Protein AF-A0AA40LIY2-F1 (afdb_monomer)

Sequence (217 aa):
MKAQDWAVEQVWYNGKFYRSPEELAQKYHAGEVDVVVLEDLWLQGQVLVLRTMSTVYNYDYIWDFIFYPNGVMEAKMHATGYVHATFYTPEGLRHGTRLHTHLIGNMHTHLLHYRVDLDVAGTRNSFQTLGMKLENITNPWSPEHQLVQPTLEQMAYPRERQAAFHFRQTLPKYLLFTSPKENCWGHQRSYRLQIHSMAEQVLPPGWQEERAVTWAR

Structure (mmCIF, N/CA/C/O backbone):
data_AF-A0AA40LIY2-F1
#
_entry.id   AF-A0AA40LIY2-F1
#
loop_
_atom_site.group_PDB
_atom_site.id
_atom_site.type_symbol
_atom_site.label_atom_id
_atom_site.label_alt_id
_atom_site.label_comp_id
_atom_site.label_asym_id
_atom_site.label_entity_id
_atom_site.label_seq_id
_atom_site.pdbx_PDB_ins_code
_atom_site.Cartn_x
_atom_site.Cartn_y
_atom_site.Cartn_z
_atom_site.occupancy
_atom_site.B_iso_or_equiv
_atom_site.auth_seq_id
_atom_site.auth_comp_id
_atom_site.auth_asym_id
_atom_site.auth_atom_id
_atom_site.pdbx_PDB_model_num
ATOM 1 N N . MET A 1 1 ? -11.254 -3.513 -19.199 1.00 46.47 1 MET A N 1
ATOM 2 C CA . MET A 1 1 ? -11.633 -4.801 -18.586 1.00 46.47 1 MET A CA 1
ATOM 3 C C . MET A 1 1 ? -12.257 -4.477 -17.239 1.00 46.47 1 MET A C 1
ATOM 5 O O . MET A 1 1 ? -11.592 -3.817 -16.448 1.00 46.47 1 MET A O 1
ATOM 9 N N . LYS A 1 2 ? -13.542 -4.769 -17.021 1.00 48.38 2 LYS A N 1
ATOM 10 C CA . LYS A 1 2 ? -14.209 -4.493 -15.740 1.00 48.38 2 LYS A CA 1
ATOM 11 C C . LYS A 1 2 ? -14.051 -5.722 -14.836 1.00 48.38 2 LYS A C 1
ATOM 13 O O . LYS A 1 2 ? -14.003 -6.835 -15.336 1.00 48.38 2 LYS A O 1
ATOM 18 N N . ALA A 1 3 ? -13.988 -5.544 -13.516 1.00 51.81 3 ALA A N 1
ATOM 19 C CA . ALA A 1 3 ? -13.859 -6.666 -12.570 1.00 51.81 3 ALA A CA 1
ATOM 20 C C . ALA A 1 3 ? -15.013 -7.689 -12.681 1.00 51.81 3 ALA A C 1
ATOM 22 O O . ALA A 1 3 ? -14.817 -8.873 -12.450 1.00 51.81 3 ALA A O 1
ATOM 23 N N . GLN A 1 4 ? -16.192 -7.238 -13.116 1.00 65.00 4 GLN A N 1
ATOM 24 C CA . GLN A 1 4 ? -17.358 -8.074 -13.441 1.00 65.00 4 GLN A CA 1
ATOM 25 C C . GLN A 1 4 ? -17.156 -9.018 -14.643 1.00 65.00 4 GLN A C 1
ATOM 27 O O . GLN A 1 4 ? -17.985 -9.894 -14.859 1.00 65.00 4 GLN A O 1
ATOM 32 N N . ASP A 1 5 ? -16.085 -8.843 -15.420 1.00 79.00 5 ASP A N 1
ATOM 33 C CA . ASP A 1 5 ? -15.779 -9.677 -16.587 1.00 79.00 5 ASP A CA 1
ATOM 34 C C . ASP A 1 5 ? -14.827 -10.841 -16.228 1.00 79.00 5 ASP A C 1
ATOM 36 O O . ASP A 1 5 ? -14.402 -11.586 -17.107 1.00 79.00 5 ASP A O 1
ATOM 40 N N . TRP A 1 6 ? -14.444 -10.978 -14.951 1.00 67.88 6 TRP A N 1
ATOM 41 C CA . TRP A 1 6 ? -13.539 -12.024 -14.474 1.00 67.88 6 TRP A CA 1
ATOM 42 C C . TRP A 1 6 ? -14.348 -13.250 -14.050 1.00 67.88 6 TRP A C 1
ATOM 44 O O . TRP A 1 6 ? -15.293 -13.137 -13.270 1.00 67.88 6 TRP A O 1
ATOM 54 N N . ALA A 1 7 ? -13.949 -14.425 -14.531 1.00 81.31 7 ALA A N 1
ATOM 55 C CA . ALA A 1 7 ? -14.497 -15.709 -14.115 1.00 81.31 7 ALA A CA 1
ATOM 56 C C . ALA A 1 7 ? -13.377 -16.580 -13.536 1.00 81.31 7 ALA A C 1
ATOM 58 O O . ALA A 1 7 ? -12.241 -16.546 -14.010 1.00 81.31 7 ALA A O 1
ATOM 59 N N . VAL A 1 8 ? -13.694 -17.356 -12.501 1.00 79.75 8 VAL A N 1
ATOM 60 C CA . VAL A 1 8 ? -12.775 -18.367 -11.971 1.00 79.75 8 VAL A CA 1
ATOM 61 C C . VAL A 1 8 ? -12.774 -19.542 -12.944 1.00 79.75 8 VAL A C 1
ATOM 63 O O . VAL A 1 8 ? -13.780 -20.234 -13.058 1.00 79.75 8 VAL A O 1
ATOM 66 N N . GLU A 1 9 ? -11.667 -19.759 -13.653 1.00 81.56 9 GLU A N 1
ATOM 67 C CA . GLU A 1 9 ? -11.543 -20.901 -14.571 1.00 81.56 9 GLU A CA 1
ATOM 68 C C . GLU A 1 9 ? -11.232 -22.204 -13.830 1.00 81.56 9 GLU A C 1
ATOM 70 O O . GLU A 1 9 ? -11.762 -23.257 -14.178 1.00 81.56 9 GLU A O 1
ATOM 75 N N . GLN A 1 10 ? -10.363 -22.140 -12.817 1.00 81.06 10 GLN A N 1
ATOM 76 C CA . GLN A 1 10 ? -9.947 -23.282 -12.007 1.00 81.06 10 GLN A CA 1
ATOM 77 C C . GLN A 1 10 ? -9.521 -22.833 -10.606 1.00 81.06 10 GLN A C 1
ATOM 79 O O . GLN A 1 10 ? -9.044 -21.717 -10.401 1.00 81.06 10 GLN A O 1
ATOM 84 N N . VAL A 1 11 ? -9.660 -23.735 -9.641 1.00 87.00 11 VAL A N 1
ATOM 85 C CA . VAL A 1 11 ? -9.212 -23.581 -8.257 1.00 87.00 11 VAL A CA 1
ATOM 86 C C . VAL A 1 11 ? -8.161 -24.645 -7.981 1.00 87.00 11 VAL A C 1
ATOM 88 O O . VAL A 1 11 ? -8.367 -25.811 -8.299 1.00 87.00 11 VAL A O 1
ATOM 91 N N . TRP A 1 12 ? -7.033 -24.273 -7.387 1.00 84.25 12 TRP A N 1
ATOM 92 C CA . TRP A 1 12 ? -6.001 -25.225 -6.979 1.00 84.25 12 TRP A CA 1
ATOM 93 C C . TRP A 1 12 ? -5.963 -25.330 -5.455 1.00 84.25 12 TRP A C 1
ATOM 95 O O . TRP A 1 12 ? -5.848 -24.317 -4.767 1.00 84.25 12 TRP A O 1
ATOM 105 N N . TYR A 1 13 ? -6.062 -26.549 -4.926 1.00 82.94 13 TYR A N 1
ATOM 106 C CA . TYR A 1 13 ? -5.974 -26.825 -3.493 1.00 82.94 13 TYR A CA 1
ATOM 107 C C . TYR A 1 13 ? -5.243 -28.144 -3.247 1.00 82.94 13 TYR A C 1
ATOM 109 O O . TYR A 1 13 ? -5.593 -29.175 -3.824 1.00 82.94 13 TYR A O 1
ATOM 117 N N . ASN A 1 14 ? -4.227 -28.096 -2.382 1.00 81.88 14 ASN A N 1
ATOM 118 C CA . ASN A 1 14 ? -3.446 -29.251 -1.932 1.00 81.88 14 ASN A CA 1
ATOM 119 C C . ASN A 1 14 ? -2.968 -30.165 -3.085 1.00 81.88 14 ASN A C 1
ATOM 121 O O . ASN A 1 14 ? -3.159 -31.378 -3.072 1.00 81.88 14 ASN A O 1
ATOM 125 N N . GLY A 1 15 ? -2.403 -29.565 -4.141 1.00 81.19 15 GLY A N 1
ATOM 126 C CA . GLY A 1 15 ? -1.870 -30.306 -5.292 1.00 81.19 15 GLY A CA 1
ATOM 127 C C . GLY A 1 15 ? -2.906 -30.769 -6.324 1.00 81.19 15 GLY A C 1
ATOM 128 O O . GLY A 1 15 ? -2.514 -31.350 -7.334 1.00 81.19 15 GLY A O 1
ATOM 129 N N . LYS A 1 16 ? -4.200 -30.493 -6.127 1.00 86.69 16 LYS A N 1
ATOM 130 C CA . LYS A 1 16 ? -5.281 -30.864 -7.055 1.00 86.69 16 LYS A CA 1
ATOM 131 C C . LYS A 1 16 ? -5.978 -29.630 -7.626 1.00 86.69 16 LYS A C 1
ATOM 133 O O . LYS A 1 16 ? -6.164 -28.632 -6.931 1.00 86.69 16 LYS A O 1
ATOM 138 N N . PHE A 1 17 ? -6.380 -29.719 -8.892 1.00 89.69 17 PHE A N 1
ATOM 139 C CA . PHE A 1 17 ? -7.217 -28.717 -9.551 1.00 89.69 17 PHE A CA 1
ATOM 140 C C . PHE A 1 17 ? -8.698 -29.097 -9.464 1.00 89.69 17 PHE A C 1
ATOM 142 O O . PHE A 1 17 ? -9.063 -30.263 -9.613 1.00 89.69 17 PHE A O 1
ATOM 149 N N . TYR A 1 18 ? -9.533 -28.084 -9.280 1.00 91.94 18 TYR A N 1
ATOM 150 C CA . TYR A 1 18 ? -10.989 -28.124 -9.236 1.00 91.94 18 TYR A CA 1
ATOM 151 C C . TYR A 1 18 ? -11.514 -27.117 -10.259 1.00 91.94 18 TYR A C 1
ATOM 153 O O . TYR A 1 18 ? -10.889 -26.087 -10.509 1.00 91.94 18 TYR A O 1
ATOM 161 N N . ARG A 1 19 ? -12.644 -27.415 -10.889 1.00 89.38 19 ARG A N 1
ATOM 162 C CA . ARG A 1 19 ? -13.194 -26.635 -12.005 1.00 89.38 19 ARG A CA 1
ATOM 163 C C . ARG A 1 19 ? -13.924 -25.382 -11.541 1.00 89.38 19 ARG A C 1
ATOM 165 O O . ARG A 1 19 ? -14.114 -24.475 -12.338 1.00 89.38 19 ARG A O 1
ATOM 172 N N . SER A 1 20 ? -14.339 -25.324 -10.277 1.00 90.62 20 SER A N 1
ATOM 173 C CA . SER A 1 20 ? -14.930 -24.127 -9.683 1.00 90.62 20 SER A CA 1
ATOM 174 C C . SER A 1 20 ? -14.832 -24.143 -8.149 1.00 90.62 20 SER A C 1
ATOM 176 O O . SER A 1 20 ? -14.577 -25.200 -7.556 1.00 90.62 20 SER A O 1
ATOM 178 N N . PRO A 1 21 ? -15.044 -22.993 -7.480 1.00 89.56 21 PRO A N 1
ATOM 179 C CA . PRO A 1 21 ? -15.161 -22.934 -6.024 1.00 89.56 21 PRO A CA 1
ATOM 180 C C . PRO A 1 21 ? -16.290 -23.818 -5.475 1.00 89.56 21 PRO A C 1
ATOM 182 O O . PRO A 1 21 ? -16.133 -24.429 -4.421 1.00 89.56 21 PRO A O 1
ATOM 185 N N . GLU A 1 22 ? -17.407 -23.934 -6.198 1.00 92.19 22 GLU A N 1
ATOM 186 C CA . GLU A 1 22 ? -18.545 -24.780 -5.821 1.00 92.19 22 GLU A CA 1
ATOM 187 C C . GLU A 1 22 ? -18.183 -26.265 -5.869 1.00 92.19 22 GLU A C 1
ATOM 189 O O . GLU A 1 22 ? -18.576 -27.004 -4.969 1.00 92.19 22 GLU A O 1
ATOM 194 N N . GLU A 1 23 ? -17.403 -26.707 -6.866 1.00 92.00 23 GLU A N 1
ATOM 195 C CA . GLU A 1 23 ? -16.912 -28.091 -6.914 1.00 92.00 23 GLU A CA 1
ATOM 196 C C . GLU A 1 23 ? -16.015 -28.388 -5.709 1.00 92.00 23 GLU A C 1
ATOM 198 O O . GLU A 1 23 ? -16.184 -29.418 -5.055 1.00 92.00 23 GLU A O 1
ATOM 203 N N . LEU A 1 24 ? -15.081 -27.486 -5.390 1.00 92.19 24 LEU A N 1
ATOM 204 C CA . LEU A 1 24 ? -14.222 -27.644 -4.217 1.00 92.19 24 LEU A CA 1
ATOM 205 C C . LEU A 1 24 ? -15.057 -27.717 -2.929 1.00 92.19 24 LEU A C 1
ATOM 207 O O . LEU A 1 24 ? -14.816 -28.592 -2.101 1.00 92.19 24 LEU A O 1
ATOM 211 N N . ALA A 1 25 ? -16.061 -26.849 -2.774 1.00 90.12 25 ALA A N 1
ATOM 212 C CA . ALA A 1 25 ? -16.944 -26.845 -1.609 1.00 90.12 25 ALA A CA 1
ATOM 213 C C . ALA A 1 25 ? -17.771 -28.138 -1.499 1.00 90.12 25 ALA A C 1
ATOM 215 O O . ALA A 1 25 ? -17.853 -28.733 -0.425 1.00 90.12 25 ALA A O 1
ATOM 216 N N . GLN A 1 26 ? -18.344 -28.615 -2.608 1.00 92.94 26 GLN A N 1
ATOM 217 C CA . GLN A 1 26 ? -19.087 -29.877 -2.650 1.00 92.94 26 GLN A CA 1
ATOM 218 C C . GLN A 1 26 ? -18.197 -31.064 -2.276 1.00 92.94 26 GLN A C 1
ATOM 220 O O . GLN A 1 26 ? -18.573 -31.863 -1.419 1.00 92.94 26 GLN A O 1
ATOM 225 N N . LYS A 1 27 ? -16.997 -31.151 -2.859 1.00 91.31 27 LYS A N 1
ATOM 226 C CA . LYS A 1 27 ? -16.038 -32.222 -2.562 1.00 91.31 27 LYS A CA 1
ATOM 227 C C . LYS A 1 27 ? -15.510 -32.155 -1.135 1.00 91.31 27 LYS A C 1
ATOM 229 O O . LYS A 1 27 ? -15.283 -33.194 -0.523 1.00 91.31 27 LYS A O 1
ATOM 234 N N . TYR A 1 28 ? -15.351 -30.953 -0.584 1.00 88.75 28 TYR A N 1
ATOM 235 C CA . TYR A 1 28 ? -15.006 -30.768 0.822 1.00 88.75 28 TYR A CA 1
ATOM 236 C C . TYR A 1 28 ? -16.105 -31.332 1.732 1.00 88.75 28 TYR A C 1
ATOM 238 O O . TYR A 1 28 ? -15.811 -32.125 2.623 1.00 88.75 28 TYR A O 1
ATOM 246 N N . HIS A 1 29 ? -17.377 -31.012 1.465 1.00 89.75 29 HIS A N 1
ATOM 247 C CA . HIS A 1 29 ? -18.510 -31.561 2.220 1.00 89.75 29 HIS A CA 1
ATOM 248 C C . HIS A 1 29 ? -18.693 -33.074 2.045 1.00 89.75 29 HIS A C 1
ATOM 250 O O . HIS A 1 29 ? -19.165 -33.737 2.967 1.00 89.75 29 HIS A O 1
ATOM 256 N N . ALA A 1 30 ? -18.304 -33.620 0.893 1.00 91.38 30 ALA A N 1
ATOM 257 C CA . ALA A 1 30 ? -18.300 -35.056 0.626 1.00 91.38 30 ALA A CA 1
ATOM 258 C C . ALA A 1 30 ? -17.100 -35.799 1.251 1.00 91.38 30 ALA A C 1
ATOM 260 O O . ALA A 1 30 ? -17.058 -37.026 1.202 1.00 91.38 30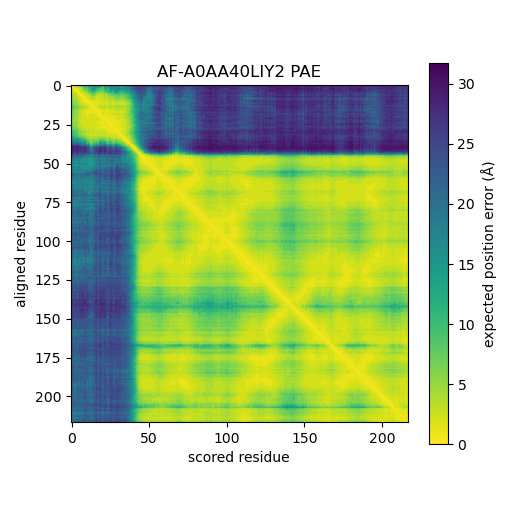 ALA A O 1
ATOM 261 N N . GLY A 1 31 ? -16.126 -35.087 1.834 1.00 88.94 31 GLY A N 1
ATOM 262 C CA . GLY A 1 31 ? -14.904 -35.68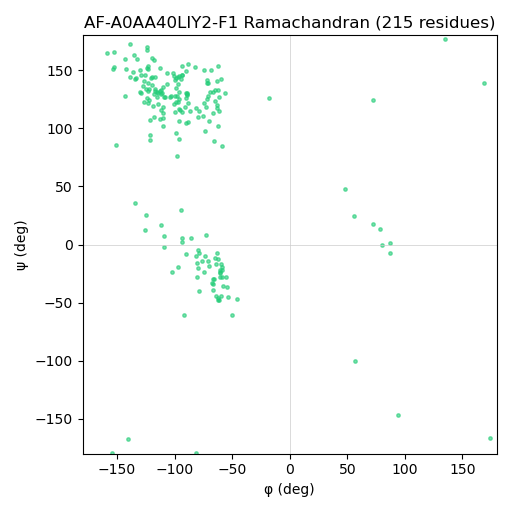4 2.388 1.00 88.94 31 GLY A CA 1
ATOM 263 C C . GLY A 1 31 ? -13.912 -36.183 1.329 1.00 88.94 31 GLY A C 1
ATOM 264 O O . GLY A 1 31 ? -13.028 -36.974 1.638 1.00 88.94 31 GLY A O 1
ATOM 265 N N . GLU A 1 32 ? -14.049 -35.736 0.080 1.00 89.19 32 GLU A N 1
ATOM 266 C CA . GLU A 1 32 ? -13.206 -36.135 -1.059 1.00 89.19 32 GLU A CA 1
ATOM 267 C C . GLU A 1 32 ? -11.977 -35.233 -1.248 1.00 89.19 32 GLU A C 1
ATOM 269 O O . GLU A 1 32 ? -11.113 -35.487 -2.093 1.00 89.19 32 GLU A O 1
ATOM 274 N N . VAL A 1 33 ? -11.914 -34.140 -0.492 1.00 88.44 33 VAL A N 1
ATOM 275 C CA . VAL A 1 33 ? -10.772 -33.231 -0.470 1.00 88.44 33 VAL A CA 1
ATOM 276 C C . VAL A 1 33 ? -9.804 -33.722 0.595 1.00 88.44 33 VAL A C 1
ATOM 278 O O . VAL A 1 33 ? -10.204 -33.914 1.739 1.00 88.44 33 VAL A O 1
ATOM 281 N N . ASP A 1 34 ? -8.529 -33.885 0.234 1.00 82.19 34 ASP A N 1
ATOM 282 C CA . ASP A 1 34 ? -7.464 -34.165 1.199 1.00 82.19 34 ASP A CA 1
ATOM 283 C C . ASP A 1 34 ? -7.302 -32.943 2.111 1.00 82.19 34 ASP A C 1
ATOM 285 O O . ASP A 1 34 ? -6.563 -32.002 1.803 1.00 82.19 34 ASP A O 1
ATOM 289 N N . VAL A 1 35 ? -8.057 -32.929 3.208 1.00 75.12 35 VAL A N 1
ATOM 290 C CA . VAL A 1 35 ? -7.979 -31.898 4.236 1.00 75.12 35 VAL A CA 1
ATOM 291 C C . VAL A 1 35 ? -6.770 -32.219 5.097 1.00 75.12 35 VAL A C 1
ATOM 293 O O . VAL A 1 35 ? -6.726 -33.242 5.778 1.00 75.12 35 VAL A O 1
ATOM 296 N N . VAL A 1 36 ? -5.776 -31.339 5.072 1.00 70.25 36 VAL A N 1
ATOM 297 C CA . VAL A 1 36 ? -4.638 -31.445 5.983 1.00 70.25 36 VAL A CA 1
ATOM 298 C C . VAL A 1 36 ? -5.121 -31.034 7.374 1.00 70.25 36 VAL A C 1
ATOM 300 O O . VAL A 1 36 ? -5.227 -29.846 7.678 1.00 70.25 36 VAL A O 1
ATOM 303 N N . VAL A 1 37 ? -5.457 -32.023 8.204 1.00 60.94 37 VAL A N 1
ATOM 304 C CA . VAL A 1 37 ? -5.688 -31.829 9.639 1.00 60.94 37 VAL A CA 1
ATOM 305 C C . VAL A 1 37 ? -4.318 -31.762 10.296 1.00 60.94 37 VAL A C 1
ATOM 307 O O . VAL A 1 37 ? -3.577 -32.740 10.313 1.00 60.94 37 VAL A O 1
ATOM 310 N N . LEU A 1 38 ? -3.946 -30.580 10.770 1.00 53.25 38 LEU A N 1
ATOM 311 C CA . LEU A 1 38 ? -2.665 -30.377 11.433 1.00 53.25 38 LEU A CA 1
ATOM 312 C C . LEU A 1 38 ? -2.844 -30.667 12.919 1.00 53.25 38 LEU A C 1
ATOM 314 O O . LEU A 1 38 ? -3.458 -29.878 13.633 1.00 53.25 38 LEU A O 1
ATOM 318 N N . GLU A 1 39 ? -2.333 -31.815 13.358 1.00 46.84 39 GLU A N 1
ATOM 319 C CA . GLU A 1 39 ? -2.236 -32.165 14.774 1.00 46.84 39 GLU A CA 1
ATOM 320 C C . GLU A 1 39 ? -1.089 -31.367 15.434 1.00 46.84 39 GLU A C 1
ATOM 322 O O . GLU A 1 39 ? 0.054 -31.382 14.982 1.00 46.84 39 GLU A O 1
ATOM 327 N N . ASP A 1 40 ? -1.470 -30.614 16.468 1.00 56.84 40 ASP A N 1
ATOM 328 C CA . ASP A 1 40 ? -0.750 -29.687 17.355 1.00 56.84 40 ASP A CA 1
ATOM 329 C C . ASP A 1 40 ? 0.795 -29.729 17.453 1.00 56.84 40 ASP A C 1
ATOM 331 O O . ASP A 1 40 ? 1.383 -30.719 17.884 1.00 56.84 40 ASP A O 1
ATOM 335 N N . LEU A 1 41 ? 1.440 -28.564 17.242 1.00 44.53 41 LEU A N 1
ATOM 336 C CA . LEU A 1 41 ? 2.228 -27.792 18.238 1.00 44.53 41 LEU A CA 1
ATOM 337 C C . LEU A 1 41 ? 3.033 -26.664 17.551 1.00 44.53 41 LEU A C 1
ATOM 339 O O . LEU A 1 41 ? 3.650 -26.874 16.511 1.00 44.53 41 LEU A O 1
ATOM 343 N N . TRP A 1 42 ? 3.058 -25.483 18.192 1.00 43.56 42 TRP A N 1
ATOM 344 C CA . TRP A 1 42 ? 3.476 -24.153 17.694 1.00 43.56 42 TRP A CA 1
ATOM 345 C C . TRP A 1 42 ? 2.465 -23.556 16.707 1.00 43.56 42 TRP A C 1
ATOM 347 O O . TRP A 1 42 ? 2.141 -24.182 15.708 1.00 43.56 42 TRP A O 1
ATOM 357 N N . LEU A 1 43 ? 1.953 -22.346 16.975 1.00 50.12 43 LEU A N 1
ATOM 358 C CA . LEU A 1 43 ? 1.088 -21.600 16.048 1.00 50.12 43 LEU A CA 1
ATOM 359 C C . LEU A 1 43 ? 1.848 -21.367 14.730 1.00 50.12 43 LEU A C 1
ATOM 361 O O . LEU A 1 43 ? 2.498 -20.337 14.553 1.00 50.12 43 LEU A O 1
ATOM 365 N N . GLN A 1 44 ? 1.810 -22.335 13.815 1.00 58.28 44 GLN A N 1
ATOM 366 C CA . GLN A 1 44 ? 2.267 -22.147 12.450 1.00 58.28 44 GLN A CA 1
ATOM 367 C C . GLN A 1 44 ? 1.387 -21.052 11.861 1.00 58.28 44 GLN A C 1
ATOM 369 O O . GLN A 1 44 ? 0.170 -21.203 11.758 1.00 58.28 44 GLN A O 1
ATOM 374 N N . GLY A 1 45 ? 2.002 -19.916 11.537 1.00 74.88 45 GLY A N 1
ATOM 375 C CA . GLY A 1 45 ? 1.313 -18.819 10.880 1.00 74.88 45 GLY A CA 1
ATOM 376 C C . GLY A 1 45 ? 0.822 -19.296 9.523 1.00 74.88 45 GLY A C 1
ATOM 377 O O . GLY A 1 45 ? 1.607 -19.421 8.588 1.00 74.88 45 GLY A O 1
ATOM 378 N N . GLN A 1 46 ? -0.467 -19.592 9.432 1.00 86.19 46 GLN A N 1
ATOM 379 C CA . GLN A 1 46 ? -1.120 -19.886 8.169 1.00 86.19 46 GLN A CA 1
ATOM 380 C C . GLN A 1 46 ? -1.728 -18.620 7.608 1.00 86.19 46 GLN A C 1
ATOM 382 O O . GLN A 1 46 ? -2.224 -17.772 8.349 1.00 86.19 46 GLN A O 1
ATOM 387 N N . VAL A 1 47 ? -1.708 -18.520 6.287 1.00 92.19 47 VAL A N 1
ATOM 388 C CA . VAL A 1 47 ? -2.358 -17.448 5.547 1.00 92.19 47 VAL A CA 1
ATOM 389 C C . VAL A 1 47 ? -3.037 -18.034 4.321 1.00 92.19 47 VAL A C 1
ATOM 391 O O . VAL A 1 47 ? -2.516 -18.958 3.696 1.00 92.19 47 VAL A O 1
ATOM 394 N N . LEU A 1 48 ? -4.192 -17.483 3.963 1.00 92.50 48 LEU A N 1
ATOM 395 C CA . LEU A 1 48 ? -4.802 -17.713 2.659 1.00 92.50 48 LEU A CA 1
ATOM 396 C C . LEU A 1 48 ? -4.273 -16.648 1.698 1.00 92.50 48 LEU A C 1
ATOM 398 O O . LEU A 1 48 ? -4.326 -15.462 2.012 1.00 92.50 48 LEU A O 1
ATOM 402 N N . VAL A 1 49 ? -3.781 -17.057 0.529 1.00 95.75 49 VAL A N 1
ATOM 403 C CA . VAL A 1 49 ? -3.259 -16.136 -0.489 1.00 95.75 49 VAL A CA 1
ATOM 404 C C . VAL A 1 49 ? -4.084 -16.267 -1.761 1.00 95.75 49 VAL A C 1
ATOM 406 O O . VAL A 1 49 ? -4.112 -17.330 -2.377 1.00 95.75 49 VAL A O 1
ATOM 409 N N . LEU A 1 50 ? -4.719 -15.171 -2.175 1.00 94.94 50 LEU A N 1
ATOM 410 C CA . LEU A 1 50 ? -5.237 -15.003 -3.529 1.00 94.94 50 LEU A CA 1
ATOM 411 C C . LEU A 1 50 ? -4.170 -14.282 -4.355 1.00 94.94 50 LEU A C 1
ATOM 413 O O . LEU A 1 50 ? -3.861 -13.124 -4.079 1.00 94.94 50 LEU A O 1
ATOM 417 N N . ARG A 1 51 ? -3.616 -14.970 -5.357 1.00 97.56 51 ARG A N 1
ATOM 418 C CA . ARG A 1 51 ? -2.537 -14.458 -6.207 1.00 97.56 51 ARG A CA 1
ATOM 419 C C . ARG A 1 51 ? -2.959 -14.397 -7.667 1.00 97.56 51 ARG A C 1
ATOM 421 O O . ARG A 1 51 ? -3.522 -15.354 -8.190 1.00 97.56 51 ARG A O 1
ATOM 428 N N . THR A 1 52 ? -2.606 -13.306 -8.338 1.00 94.44 52 THR A N 1
ATOM 429 C CA . THR A 1 52 ? -2.635 -13.205 -9.803 1.00 94.44 52 THR A CA 1
ATOM 430 C C . THR A 1 52 ? -1.366 -12.539 -10.324 1.00 94.44 52 THR A C 1
ATOM 432 O O . THR A 1 52 ? -0.627 -11.912 -9.564 1.00 94.44 52 THR A O 1
ATOM 435 N N . MET A 1 53 ? -1.087 -12.692 -11.616 1.00 97.31 53 MET A N 1
ATOM 436 C CA . MET A 1 53 ? 0.068 -12.091 -12.275 1.00 97.31 53 MET A CA 1
ATOM 437 C C . MET A 1 53 ? -0.374 -11.314 -13.508 1.00 97.31 53 MET A C 1
ATOM 439 O O . MET A 1 53 ? -1.194 -11.789 -14.291 1.00 97.31 53 MET A O 1
ATOM 443 N N . SER A 1 54 ? 0.182 -10.120 -13.688 1.00 96.00 54 SER A N 1
ATOM 444 C CA . SER A 1 54 ? 0.016 -9.341 -14.912 1.00 96.00 54 SER A CA 1
ATOM 445 C C . SER A 1 54 ? 1.373 -9.135 -15.568 1.00 96.00 54 SER A C 1
ATOM 447 O O . SER A 1 54 ? 2.194 -8.366 -15.058 1.00 96.00 54 SER A O 1
ATOM 449 N N . THR A 1 55 ? 1.578 -9.793 -16.704 1.00 96.62 55 THR A N 1
ATOM 450 C CA . THR A 1 55 ? 2.775 -9.618 -17.525 1.00 96.62 55 THR A CA 1
ATOM 451 C C . THR A 1 55 ? 2.473 -8.615 -18.627 1.00 96.62 55 THR A C 1
ATOM 453 O O . THR A 1 55 ? 1.744 -8.913 -19.575 1.00 96.62 55 THR A O 1
ATOM 456 N N . VAL A 1 56 ? 3.003 -7.400 -18.493 1.00 91.88 56 VAL A N 1
ATOM 457 C CA . VAL A 1 56 ? 2.881 -6.364 -19.525 1.00 91.88 56 VAL A CA 1
ATOM 458 C C . VAL A 1 56 ? 4.261 -6.115 -20.098 1.00 91.88 56 VAL A C 1
ATOM 460 O O 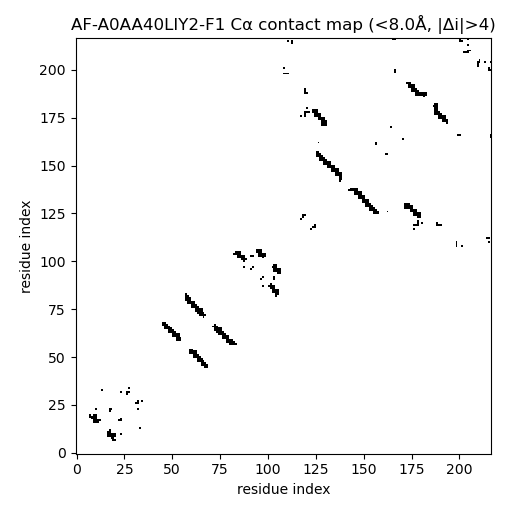. VAL A 1 56 ? 5.120 -5.512 -19.455 1.00 91.88 56 VAL A O 1
ATOM 463 N N . TYR A 1 57 ? 4.445 -6.572 -21.335 1.00 94.88 57 TYR A N 1
ATOM 464 C CA . TYR A 1 57 ? 5.702 -6.480 -22.066 1.00 94.88 57 TYR A CA 1
ATOM 465 C C . TYR A 1 57 ? 6.870 -7.131 -21.303 1.00 94.88 57 TYR A C 1
ATOM 467 O O . TYR A 1 57 ? 7.005 -8.348 -21.348 1.00 94.88 57 TYR A O 1
ATOM 475 N N . ASN A 1 58 ? 7.706 -6.346 -20.622 1.00 94.06 58 ASN A N 1
ATOM 476 C CA . ASN A 1 58 ? 8.923 -6.812 -19.959 1.00 94.06 58 ASN A CA 1
ATOM 477 C C . ASN A 1 58 ? 8.752 -7.096 -18.458 1.00 94.06 58 ASN A C 1
ATOM 479 O O . ASN A 1 58 ? 9.593 -7.791 -17.896 1.00 94.06 58 ASN A O 1
ATOM 483 N N . TYR A 1 59 ? 7.714 -6.555 -17.814 1.00 95.50 59 TYR A N 1
ATOM 484 C CA . TYR A 1 59 ? 7.509 -6.708 -16.373 1.00 95.50 59 TYR A CA 1
ATOM 485 C C . TYR A 1 59 ? 6.487 -7.790 -16.056 1.00 95.50 59 TYR A C 1
ATOM 487 O O . TYR A 1 59 ? 5.422 -7.847 -16.674 1.00 95.50 59 TYR A O 1
ATOM 495 N N . ASP A 1 60 ? 6.773 -8.541 -14.998 1.00 96.81 60 ASP A N 1
ATOM 496 C CA . ASP A 1 60 ? 5.852 -9.457 -14.343 1.00 96.81 60 ASP A CA 1
ATOM 497 C C . ASP A 1 60 ? 5.487 -8.877 -12.973 1.00 96.81 60 ASP A C 1
ATOM 499 O O . ASP A 1 60 ? 6.316 -8.830 -12.058 1.00 96.81 60 ASP A O 1
ATOM 503 N N . TYR A 1 61 ? 4.247 -8.408 -12.824 1.00 97.06 61 TYR A N 1
ATOM 504 C CA . TYR A 1 61 ? 3.729 -7.966 -11.528 1.00 97.06 61 TYR A CA 1
ATOM 505 C C . TYR A 1 61 ? 2.921 -9.082 -10.884 1.00 97.06 61 TYR A C 1
ATOM 507 O O . TYR A 1 61 ? 1.939 -9.550 -11.460 1.00 97.06 61 TYR A O 1
ATOM 515 N N . ILE A 1 62 ? 3.322 -9.481 -9.683 1.00 97.00 62 ILE A N 1
ATOM 516 C CA . ILE A 1 62 ? 2.621 -10.464 -8.859 1.00 97.00 62 ILE A CA 1
ATOM 517 C C . ILE A 1 62 ? 1.786 -9.699 -7.840 1.00 97.00 62 ILE A C 1
ATOM 519 O O . ILE A 1 62 ? 2.329 -8.909 -7.068 1.00 97.00 62 ILE A O 1
ATOM 523 N N . TRP A 1 63 ? 0.483 -9.948 -7.839 1.00 97.88 63 TRP A N 1
ATOM 524 C CA . TRP A 1 63 ? -0.492 -9.300 -6.970 1.00 97.88 63 TRP A CA 1
ATOM 525 C C . TRP A 1 63 ? -1.011 -10.303 -5.955 1.00 97.88 63 TRP A C 1
ATOM 527 O O . TRP A 1 63 ? -1.647 -11.284 -6.343 1.00 97.88 63 TRP A O 1
ATOM 537 N N . ASP A 1 64 ? -0.777 -10.027 -4.676 1.00 97.62 64 ASP A N 1
ATOM 538 C CA . ASP A 1 64 ? -1.227 -10.863 -3.570 1.00 97.62 64 ASP A CA 1
ATOM 539 C C . ASP A 1 64 ? -2.243 -10.127 -2.708 1.00 97.62 64 ASP A C 1
ATOM 541 O O . ASP A 1 64 ? -1.988 -9.019 -2.229 1.00 97.62 64 ASP A O 1
ATOM 545 N N . PHE A 1 65 ? -3.354 -10.802 -2.435 1.00 97.94 65 PHE A N 1
ATOM 546 C CA . PHE A 1 65 ? -4.239 -10.498 -1.321 1.00 97.94 65 PHE A CA 1
ATOM 547 C C . PHE A 1 65 ? -4.114 -11.624 -0.296 1.00 97.94 65 PHE A C 1
ATOM 549 O O . PHE A 1 65 ? -4.464 -12.774 -0.570 1.00 97.94 65 PHE A O 1
ATOM 556 N N . ILE A 1 66 ? -3.558 -11.295 0.867 1.00 95.81 66 ILE A N 1
ATOM 557 C CA . IL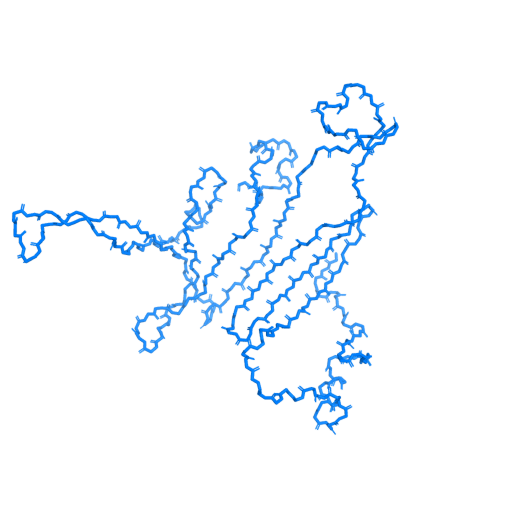E A 1 66 ? -3.202 -12.237 1.928 1.00 95.81 66 ILE A CA 1
ATOM 558 C C . ILE A 1 66 ? -4.177 -12.046 3.087 1.00 95.81 66 ILE A C 1
ATOM 560 O O . ILE A 1 66 ? -4.336 -10.935 3.592 1.00 95.81 66 ILE A O 1
ATOM 564 N N . PHE A 1 67 ? -4.807 -13.130 3.524 1.00 96.06 67 PHE A N 1
ATOM 565 C CA . PHE A 1 67 ? -5.788 -13.142 4.603 1.00 96.06 67 PHE A CA 1
ATOM 566 C C . PHE A 1 67 ? -5.241 -13.948 5.775 1.00 96.06 67 PHE A C 1
ATOM 568 O O . PHE A 1 67 ? -4.927 -15.135 5.646 1.00 96.06 67 PHE A O 1
ATOM 575 N N . TYR A 1 68 ? -5.132 -13.291 6.924 1.00 94.50 68 TYR A N 1
ATOM 576 C CA . TYR A 1 68 ? -4.625 -13.879 8.153 1.00 94.50 68 TYR A CA 1
ATOM 577 C C . TYR A 1 68 ? -5.793 -14.342 9.045 1.00 94.50 68 TYR A C 1
ATOM 579 O O . TYR A 1 68 ? -6.808 -13.644 9.136 1.00 94.50 68 TYR A O 1
ATOM 587 N N . PRO A 1 69 ? -5.655 -15.459 9.785 1.00 92.62 69 PRO A N 1
ATOM 588 C CA . PRO A 1 69 ? -6.700 -15.976 10.678 1.00 92.62 69 PRO A CA 1
ATOM 589 C C . PRO A 1 69 ? -7.149 -15.005 11.781 1.00 92.62 69 PRO A C 1
ATOM 591 O O . PRO A 1 69 ? -8.226 -15.161 12.347 1.00 92.62 69 PRO A O 1
ATOM 594 N N . ASN A 1 70 ? -6.341 -13.988 12.091 1.00 92.31 70 ASN A N 1
ATOM 595 C CA . ASN A 1 70 ? -6.652 -12.955 13.081 1.00 92.31 70 ASN A CA 1
ATOM 596 C C . ASN A 1 70 ? -7.479 -11.777 12.517 1.00 92.31 70 ASN A C 1
ATOM 598 O O . ASN A 1 70 ? -7.679 -10.790 13.224 1.00 92.31 70 ASN A O 1
ATOM 602 N N . GLY A 1 71 ? -7.926 -11.851 11.258 1.00 93.94 71 GLY A N 1
ATOM 603 C CA . GLY A 1 71 ? -8.703 -10.801 10.591 1.00 93.94 71 GLY A CA 1
ATOM 604 C C . GLY A 1 71 ? -7.864 -9.717 9.908 1.00 93.94 71 GLY A C 1
ATOM 605 O O . GLY A 1 71 ? -8.431 -8.789 9.332 1.00 93.94 71 GLY A O 1
ATOM 606 N N . VAL A 1 72 ? -6.529 -9.812 9.935 1.00 97.06 72 VAL A N 1
ATOM 607 C CA . VAL A 1 72 ? -5.671 -8.936 9.126 1.00 97.06 72 VAL A CA 1
ATOM 608 C C . VAL A 1 72 ? -5.779 -9.336 7.655 1.00 97.06 72 VAL A C 1
ATOM 610 O O . VAL A 1 72 ? -5.780 -10.517 7.309 1.00 97.06 72 VAL A O 1
ATOM 613 N N . MET A 1 73 ? -5.842 -8.331 6.786 1.00 97.81 73 MET A N 1
ATOM 614 C CA . MET A 1 73 ? -5.738 -8.486 5.339 1.00 97.81 73 MET A CA 1
ATOM 615 C C . MET A 1 73 ? -4.588 -7.617 4.838 1.00 97.81 73 MET A C 1
ATOM 617 O O . MET A 1 73 ? -4.419 -6.487 5.298 1.00 97.81 73 MET A O 1
ATOM 621 N N . GLU A 1 74 ? -3.804 -8.133 3.901 1.00 98.12 74 GLU A N 1
ATOM 622 C CA . GLU A 1 74 ? -2.644 -7.452 3.332 1.00 98.12 74 GLU A CA 1
ATOM 623 C C . GLU A 1 74 ? -2.714 -7.498 1.804 1.00 98.12 74 GLU A C 1
ATOM 625 O O . GLU A 1 74 ? -2.931 -8.556 1.218 1.00 98.12 74 GLU A O 1
ATOM 630 N N . ALA A 1 75 ? -2.527 -6.343 1.163 1.00 98.06 75 ALA A N 1
ATOM 631 C CA . ALA A 1 75 ? -2.360 -6.234 -0.281 1.00 98.06 75 ALA A CA 1
ATOM 632 C C . ALA A 1 75 ? -0.879 -5.991 -0.588 1.00 98.06 75 ALA A C 1
ATOM 634 O O . ALA A 1 75 ? -0.277 -5.063 -0.041 1.00 98.06 75 ALA A O 1
ATOM 635 N N . LYS A 1 76 ? -0.291 -6.815 -1.455 1.00 96.62 76 LYS A N 1
ATOM 636 C CA . LYS A 1 76 ? 1.132 -6.757 -1.799 1.00 96.62 76 LYS A CA 1
ATOM 637 C C . LYS A 1 76 ? 1.321 -6.860 -3.305 1.00 96.62 76 LYS A C 1
ATOM 639 O O . LYS A 1 76 ? 0.622 -7.609 -3.980 1.00 96.62 76 LYS A O 1
ATOM 644 N N . MET A 1 77 ? 2.289 -6.107 -3.818 1.00 97.00 77 MET A N 1
ATOM 645 C CA . MET A 1 77 ? 2.747 -6.229 -5.197 1.00 97.00 77 MET A CA 1
ATOM 646 C C . MET A 1 77 ? 4.244 -6.522 -5.204 1.00 97.00 77 MET A C 1
ATOM 648 O O . MET A 1 77 ? 5.013 -5.848 -4.516 1.00 97.00 77 MET A O 1
ATOM 652 N N . HIS A 1 78 ? 4.643 -7.516 -5.991 1.00 96.00 78 HIS A N 1
ATOM 653 C CA . HIS A 1 78 ? 6.039 -7.807 -6.290 1.00 96.00 78 HIS A CA 1
ATOM 654 C C . HIS A 1 78 ? 6.309 -7.565 -7.773 1.00 96.00 78 HIS A C 1
ATOM 656 O O . HIS A 1 78 ? 5.583 -8.080 -8.622 1.00 96.00 78 HIS A O 1
ATOM 662 N N . ALA A 1 79 ? 7.365 -6.814 -8.082 1.00 94.69 79 ALA A N 1
ATOM 663 C CA . ALA A 1 79 ? 7.828 -6.621 -9.450 1.00 94.69 79 ALA A CA 1
ATOM 664 C C . ALA A 1 79 ? 8.995 -7.573 -9.739 1.00 94.69 79 ALA A C 1
ATOM 666 O O . ALA A 1 79 ? 9.969 -7.613 -8.986 1.00 94.69 79 ALA A O 1
ATOM 667 N N . THR A 1 80 ? 8.890 -8.330 -10.826 1.00 96.12 80 THR A N 1
ATOM 668 C CA . THR A 1 80 ? 9.957 -9.171 -11.381 1.00 96.12 80 THR A CA 1
ATOM 669 C C . THR A 1 80 ? 9.929 -9.093 -12.915 1.00 96.12 80 THR A C 1
ATOM 671 O O . THR A 1 80 ? 9.300 -8.195 -13.483 1.00 96.12 80 THR A O 1
ATOM 674 N N . GLY A 1 81 ? 10.648 -9.988 -13.588 1.00 96.00 81 GLY A N 1
ATOM 675 C CA . GLY A 1 81 ? 10.796 -10.007 -15.040 1.00 96.00 81 GLY A CA 1
ATOM 676 C C . GLY A 1 81 ? 12.049 -9.262 -15.493 1.00 96.00 81 GLY A C 1
ATOM 677 O O . GLY A 1 81 ? 13.081 -9.263 -14.817 1.00 96.00 81 GLY A O 1
ATOM 678 N N . TYR A 1 82 ? 11.968 -8.624 -16.655 1.00 96.94 82 TYR A N 1
ATOM 679 C CA . TYR A 1 82 ? 13.063 -7.871 -17.254 1.00 96.94 82 TYR A CA 1
ATOM 680 C C . TYR A 1 82 ? 12.898 -6.373 -17.013 1.00 96.94 82 TYR A C 1
ATOM 682 O O . TYR A 1 82 ? 11.796 -5.837 -17.046 1.00 96.94 82 TYR A O 1
ATOM 690 N N . VAL A 1 83 ? 14.007 -5.659 -16.825 1.00 97.00 83 VAL A N 1
ATOM 691 C CA . VAL A 1 83 ? 13.984 -4.193 -16.729 1.00 97.00 83 VAL A CA 1
ATOM 692 C C . VAL A 1 83 ? 13.763 -3.552 -18.096 1.00 97.00 83 VAL A C 1
ATOM 694 O O . VAL A 1 83 ? 14.214 -4.073 -19.119 1.00 97.00 83 VAL A O 1
ATOM 697 N N . HIS A 1 84 ? 13.124 -2.382 -18.115 1.00 97.19 84 HIS A N 1
ATOM 698 C CA . HIS A 1 84 ? 13.162 -1.534 -19.298 1.00 97.19 84 HIS A CA 1
ATOM 699 C C . HIS A 1 84 ? 14.580 -0.977 -19.478 1.00 97.19 84 HIS A C 1
ATOM 701 O O . HIS A 1 84 ? 15.186 -0.479 -18.524 1.00 97.19 84 HIS A O 1
ATOM 707 N N . ALA A 1 85 ? 15.115 -1.083 -20.692 1.00 97.62 85 ALA A N 1
ATOM 708 C CA . ALA A 1 85 ? 16.501 -0.754 -20.973 1.00 97.62 85 ALA A CA 1
ATOM 709 C C . ALA A 1 85 ? 16.671 -0.075 -22.333 1.00 97.62 85 ALA A C 1
ATOM 711 O O . ALA A 1 85 ? 15.937 -0.352 -23.284 1.00 97.62 85 ALA A O 1
ATOM 712 N N . THR A 1 86 ? 17.695 0.769 -22.433 1.00 98.44 86 THR A N 1
ATOM 713 C CA . THR A 1 86 ? 18.089 1.465 -23.664 1.00 98.44 86 THR A CA 1
ATOM 714 C C . THR A 1 86 ? 19.548 1.181 -24.026 1.00 98.44 86 THR A C 1
ATOM 716 O O . THR A 1 86 ? 20.319 0.646 -23.224 1.00 98.44 86 THR A O 1
ATOM 719 N N . PHE A 1 87 ? 19.952 1.546 -25.246 1.00 98.38 87 PHE A N 1
ATOM 720 C CA . PHE A 1 87 ? 21.334 1.381 -25.702 1.00 98.38 87 PHE A CA 1
ATOM 721 C C . PHE A 1 87 ? 22.310 2.221 -24.862 1.00 98.38 87 PHE A C 1
ATOM 723 O O . PHE A 1 87 ? 22.009 3.354 -24.484 1.00 98.38 87 PHE A O 1
ATOM 730 N N . TYR A 1 88 ? 23.483 1.665 -24.564 1.00 98.38 88 TYR A N 1
ATOM 731 C CA . TYR A 1 88 ? 24.509 2.344 -23.774 1.00 98.38 88 TYR A CA 1
ATOM 732 C C . TYR A 1 88 ? 25.187 3.482 -24.545 1.00 98.38 88 TYR A C 1
ATOM 734 O O . TYR A 1 88 ? 25.805 3.259 -25.585 1.00 98.38 88 TYR A O 1
ATOM 742 N N . THR A 1 89 ? 25.173 4.672 -23.945 1.00 98.19 89 THR A N 1
ATOM 743 C CA . THR A 1 89 ? 26.091 5.776 -24.251 1.00 98.19 89 THR A CA 1
ATOM 744 C C . THR A 1 89 ? 26.656 6.344 -22.941 1.00 98.19 89 THR A C 1
ATOM 746 O O . THR A 1 89 ? 26.050 6.139 -21.880 1.00 98.19 89 THR A O 1
ATOM 749 N N . PRO A 1 90 ? 27.799 7.055 -22.963 1.00 98.00 90 PRO A N 1
ATOM 750 C CA . PRO A 1 90 ? 28.324 7.733 -21.777 1.00 98.00 90 PRO A CA 1
ATOM 751 C C . PRO A 1 90 ? 27.317 8.695 -21.121 1.00 98.00 90 PRO A C 1
ATOM 753 O O . PRO A 1 90 ? 27.240 8.759 -19.896 1.00 98.00 90 PRO A O 1
ATOM 756 N N . GLU A 1 91 ? 26.499 9.394 -21.911 1.00 98.00 91 GLU A N 1
ATOM 757 C CA . GLU A 1 91 ? 25.479 10.339 -21.431 1.00 98.00 91 GLU A CA 1
ATOM 758 C C . GLU A 1 91 ? 24.340 9.629 -20.688 1.00 98.00 91 GLU A C 1
ATOM 760 O O . GLU A 1 91 ? 23.804 10.165 -19.716 1.00 98.00 91 GLU A O 1
ATOM 765 N N . GLY A 1 92 ? 24.006 8.399 -21.100 1.00 97.50 92 GLY A N 1
ATOM 766 C CA . GLY A 1 92 ? 22.950 7.588 -20.491 1.00 97.50 92 GLY A CA 1
ATOM 767 C C . GLY A 1 92 ? 23.182 7.266 -19.011 1.00 97.50 92 GLY A C 1
ATOM 768 O O . GLY A 1 92 ? 22.221 7.038 -18.278 1.00 97.50 92 GLY A O 1
ATOM 769 N N . LEU A 1 93 ? 24.432 7.325 -18.532 1.00 97.81 93 LEU A N 1
ATOM 770 C CA . LEU A 1 93 ? 24.772 7.118 -17.117 1.00 97.81 93 LEU A CA 1
ATOM 771 C C . LEU A 1 93 ? 24.176 8.183 -16.182 1.00 97.81 93 LEU A C 1
ATOM 773 O O . LEU A 1 93 ? 24.077 7.949 -14.983 1.00 97.81 93 LEU A O 1
ATOM 777 N N . ARG A 1 94 ? 23.733 9.334 -16.706 1.00 98.12 94 ARG A N 1
ATOM 778 C CA . ARG A 1 94 ? 22.981 10.328 -15.917 1.00 98.12 94 ARG A CA 1
ATOM 779 C C . ARG A 1 94 ? 21.567 9.867 -15.552 1.00 98.12 94 ARG A C 1
ATOM 781 O O . ARG A 1 94 ? 20.965 10.438 -14.649 1.00 98.12 94 ARG A O 1
ATOM 788 N N . HIS A 1 95 ? 21.034 8.872 -16.258 1.00 98.00 95 HIS A N 1
ATOM 789 C CA . HIS A 1 95 ? 19.632 8.455 -16.176 1.00 98.00 95 HIS A CA 1
ATOM 790 C C . HIS A 1 95 ? 19.468 6.961 -15.873 1.00 98.00 95 HIS A C 1
ATOM 792 O O . HIS A 1 95 ? 18.374 6.421 -16.030 1.00 98.00 95 HIS A O 1
ATOM 798 N N . GLY A 1 96 ? 20.534 6.270 -15.471 1.00 97.69 96 GLY A N 1
ATOM 799 C CA . GLY A 1 96 ? 20.498 4.830 -15.256 1.00 97.69 96 GLY A CA 1
ATOM 800 C C . GLY A 1 96 ? 21.864 4.237 -14.942 1.00 97.69 96 GLY A C 1
ATOM 801 O O . GLY A 1 96 ? 22.826 4.942 -14.652 1.00 97.69 96 GLY A O 1
ATOM 802 N N . THR A 1 97 ? 21.958 2.913 -15.005 1.00 98.50 97 THR A N 1
ATOM 803 C CA . THR A 1 97 ? 23.195 2.166 -14.730 1.00 98.50 97 THR A CA 1
ATOM 804 C C . THR A 1 97 ? 23.520 1.239 -15.892 1.00 98.50 97 THR A C 1
ATOM 806 O O . THR A 1 97 ? 22.623 0.634 -16.478 1.00 98.50 97 THR A O 1
ATOM 809 N N . ARG A 1 98 ? 24.803 1.120 -16.256 1.00 98.25 98 ARG A N 1
ATOM 810 C CA . ARG A 1 98 ? 25.237 0.191 -17.308 1.00 98.25 98 ARG A CA 1
ATOM 811 C C . ARG A 1 98 ? 25.154 -1.237 -16.780 1.00 98.25 98 ARG A C 1
ATOM 813 O O . ARG A 1 98 ? 25.849 -1.575 -15.830 1.00 98.25 98 ARG A O 1
ATOM 820 N N . LEU A 1 99 ? 24.321 -2.056 -17.413 1.00 98.06 99 LEU A N 1
ATOM 821 C CA . LEU A 1 99 ? 24.070 -3.441 -16.997 1.00 98.06 99 LEU A CA 1
ATOM 822 C C . LEU A 1 99 ? 24.814 -4.462 -17.867 1.00 98.06 99 LEU A C 1
ATOM 824 O O . LEU A 1 99 ? 25.070 -5.577 -17.426 1.00 98.06 99 LEU A O 1
ATOM 828 N N . HIS A 1 100 ? 25.163 -4.094 -19.104 1.00 98.19 100 HIS A N 1
ATOM 829 C CA . HIS A 1 100 ? 25.881 -4.963 -20.042 1.00 98.19 100 HIS A CA 1
ATOM 830 C C . HIS A 1 100 ? 26.680 -4.141 -21.075 1.00 98.19 100 HIS A C 1
ATOM 832 O O . HIS A 1 100 ? 26.658 -2.906 -21.056 1.00 98.19 100 HIS A O 1
ATOM 838 N N . THR A 1 101 ? 27.373 -4.810 -22.009 1.00 97.94 101 THR A N 1
ATOM 839 C CA . THR A 1 101 ? 28.244 -4.200 -23.036 1.00 97.94 101 THR A CA 1
ATOM 840 C C . THR A 1 101 ? 27.605 -2.999 -23.733 1.00 97.94 101 THR A C 1
ATOM 842 O O . THR A 1 101 ? 28.233 -1.946 -23.812 1.00 97.94 101 THR A O 1
ATOM 845 N N . HIS A 1 102 ? 26.350 -3.122 -24.167 1.00 98.19 102 HIS A N 1
ATOM 846 C CA . HIS A 1 102 ? 25.622 -2.080 -24.897 1.00 98.19 102 HIS A CA 1
ATOM 847 C C . HIS A 1 102 ? 24.287 -1.696 -24.232 1.00 98.19 102 HIS A C 1
ATOM 849 O O . HIS A 1 102 ? 23.379 -1.242 -24.920 1.00 98.19 102 HIS A O 1
ATOM 855 N N . LEU A 1 103 ? 24.149 -1.886 -22.912 1.00 98.44 103 LEU A N 1
ATOM 856 C CA . LEU A 1 103 ? 22.855 -1.810 -22.218 1.00 98.44 103 LEU A CA 1
ATOM 857 C C . LEU A 1 103 ? 22.882 -0.894 -20.986 1.00 98.44 103 LEU A C 1
ATOM 859 O O . LEU A 1 103 ? 23.727 -1.067 -20.102 1.00 98.44 103 LEU A O 1
ATOM 863 N N . ILE A 1 104 ? 21.913 0.018 -20.902 1.00 98.56 104 ILE A N 1
ATOM 864 C CA . ILE A 1 104 ? 21.590 0.836 -19.723 1.00 98.56 104 ILE A CA 1
ATOM 865 C C . ILE A 1 104 ? 20.235 0.395 -19.169 1.00 98.56 104 ILE A C 1
ATOM 867 O O . ILE A 1 104 ? 19.267 0.334 -19.918 1.00 98.56 104 ILE A O 1
ATOM 871 N N . GLY A 1 105 ? 20.159 0.139 -17.863 1.00 98.25 105 GLY A N 1
ATOM 872 C CA . GLY A 1 105 ? 18.892 0.061 -17.136 1.00 98.25 105 GLY A CA 1
ATOM 873 C C . GLY A 1 105 ? 18.480 1.455 -16.678 1.00 98.25 105 GLY A C 1
ATOM 874 O O . GLY A 1 105 ? 19.195 2.074 -15.886 1.00 98.25 105 GLY A O 1
ATOM 875 N N . ASN A 1 106 ? 17.368 1.963 -17.203 1.00 98.38 106 ASN A N 1
ATOM 876 C CA . ASN A 1 106 ? 16.901 3.321 -16.933 1.00 98.38 106 ASN A CA 1
ATOM 877 C C . ASN A 1 106 ? 16.358 3.436 -15.502 1.00 98.38 106 ASN A C 1
ATOM 879 O O . ASN A 1 106 ? 15.667 2.542 -15.014 1.00 98.38 106 ASN A O 1
ATOM 883 N N . MET A 1 107 ? 16.629 4.557 -14.838 1.00 97.69 107 MET A N 1
ATOM 884 C CA . MET A 1 107 ? 16.023 4.891 -13.551 1.00 97.69 107 MET A CA 1
ATOM 885 C C . MET A 1 107 ? 14.520 5.127 -13.732 1.00 97.69 107 MET A C 1
ATOM 887 O O . MET A 1 107 ? 14.105 5.865 -14.625 1.00 97.69 107 MET A O 1
ATOM 891 N N . HIS A 1 108 ? 13.706 4.507 -12.882 1.00 97.06 108 HIS A N 1
ATOM 892 C CA . HIS A 1 108 ? 12.251 4.629 -12.901 1.00 97.06 108 HIS A CA 1
ATOM 893 C C . HIS A 1 108 ? 11.673 4.391 -11.502 1.00 97.06 108 HIS A C 1
ATOM 895 O O . HIS A 1 108 ? 12.349 3.871 -10.615 1.00 97.06 108 HIS A O 1
ATOM 901 N N . THR A 1 109 ? 10.408 4.764 -11.317 1.00 96.88 109 THR A N 1
ATOM 902 C CA . THR A 1 109 ? 9.669 4.573 -10.065 1.00 96.88 109 THR A CA 1
ATOM 903 C C . THR A 1 109 ? 8.417 3.753 -10.341 1.00 96.88 109 THR A C 1
ATOM 905 O O . THR A 1 109 ? 7.675 4.050 -11.276 1.00 96.88 109 THR A O 1
ATOM 908 N N . HIS A 1 110 ? 8.154 2.743 -9.514 1.00 96.88 110 HIS A N 1
ATOM 909 C CA . HIS A 1 110 ? 6.883 2.025 -9.529 1.00 96.88 110 HIS A CA 1
ATOM 910 C C . HIS A 1 110 ? 5.911 2.691 -8.557 1.00 96.88 110 HIS A C 1
ATOM 912 O O . HIS A 1 110 ? 6.165 2.751 -7.356 1.00 96.88 110 HIS A O 1
ATOM 918 N N . LEU A 1 111 ? 4.793 3.183 -9.086 1.00 97.19 111 LEU A N 1
ATOM 919 C CA . LEU A 1 111 ? 3.700 3.762 -8.314 1.00 97.19 111 LEU A CA 1
ATOM 920 C C . LEU A 1 111 ? 2.451 2.917 -8.533 1.00 97.19 111 LEU A C 1
ATOM 922 O O . LEU A 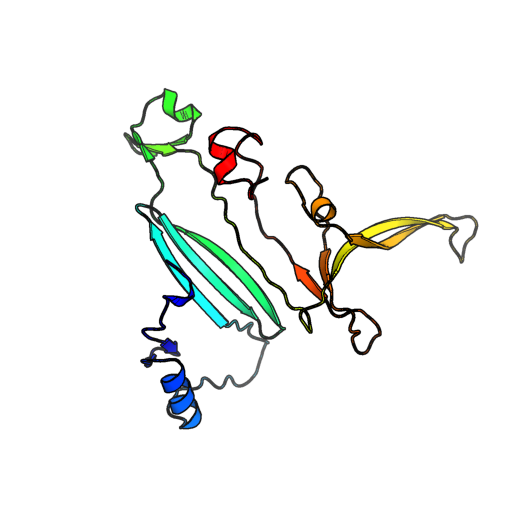1 111 ? 2.131 2.556 -9.665 1.00 97.19 111 LEU A O 1
ATOM 926 N N . LEU A 1 112 ? 1.754 2.605 -7.445 1.00 96.62 112 LEU A N 1
ATOM 927 C CA . LEU A 1 112 ? 0.572 1.751 -7.448 1.00 96.62 112 LEU A CA 1
ATOM 928 C C . LEU A 1 112 ? -0.564 2.438 -6.711 1.00 96.62 112 LEU A C 1
ATOM 930 O O . LEU A 1 112 ? -0.334 3.115 -5.710 1.00 96.62 112 LEU A O 1
ATOM 934 N N . HIS A 1 113 ? -1.786 2.214 -7.181 1.00 98.19 113 HIS A N 1
ATOM 935 C CA . HIS A 1 113 ? -2.984 2.777 -6.581 1.00 98.19 113 HIS A CA 1
ATOM 936 C C . HIS A 1 113 ? -3.987 1.670 -6.268 1.00 98.19 113 HIS A C 1
ATOM 938 O O . HIS A 1 113 ? -4.411 0.941 -7.163 1.00 98.19 113 HIS A O 1
ATOM 944 N N . TYR A 1 114 ? -4.375 1.569 -4.997 1.00 98.06 114 TYR A N 1
ATOM 945 C CA . TYR A 1 114 ? -5.405 0.648 -4.528 1.00 98.06 114 TYR A CA 1
ATOM 946 C C . TYR A 1 114 ? -6.649 1.425 -4.114 1.00 98.06 114 TYR A C 1
ATOM 948 O O . TYR A 1 114 ? -6.558 2.406 -3.378 1.00 98.06 114 TYR A O 1
ATOM 956 N N . ARG A 1 115 ? -7.822 0.941 -4.526 1.00 98.19 115 ARG A N 1
ATOM 957 C CA . ARG A 1 115 ? -9.089 1.329 -3.904 1.00 98.19 115 ARG A CA 1
ATOM 958 C C . ARG A 1 115 ? -9.355 0.386 -2.734 1.00 98.19 115 ARG A C 1
ATOM 960 O O . ARG A 1 115 ? -9.449 -0.819 -2.940 1.00 98.19 115 ARG A O 1
ATOM 967 N N . VAL A 1 116 ? -9.503 0.941 -1.535 1.00 98.19 116 VAL A N 1
ATOM 968 C CA . VAL A 1 116 ? -9.782 0.186 -0.306 1.00 98.19 116 VAL A CA 1
ATOM 969 C C . VAL A 1 116 ? -11.095 0.702 0.278 1.00 98.19 116 VAL A C 1
ATOM 971 O O . VAL A 1 116 ? -11.124 1.726 0.952 1.00 98.19 116 VAL A O 1
ATOM 974 N N . ASP A 1 117 ? -12.190 0.028 -0.065 1.00 98.31 117 ASP A N 1
ATOM 975 C CA . ASP A 1 117 ? -13.564 0.425 0.267 1.00 98.31 117 ASP A CA 1
ATOM 976 C C . ASP A 1 117 ? -14.021 -0.318 1.535 1.00 98.31 117 ASP A C 1
ATOM 978 O O . ASP A 1 117 ? -14.447 -1.471 1.470 1.00 98.31 117 ASP A O 1
ATOM 982 N N . LEU A 1 118 ? -13.792 0.282 2.709 1.00 97.88 118 LEU A N 1
ATOM 983 C CA . LEU A 1 118 ? -14.020 -0.370 4.004 1.00 97.88 118 LEU A CA 1
ATOM 984 C C . LEU A 1 118 ? -15.400 -0.033 4.569 1.00 97.88 118 LEU A C 1
ATOM 986 O O . LEU A 1 118 ? -15.615 1.091 5.008 1.00 97.88 118 LEU A O 1
ATOM 990 N N . ASP A 1 119 ? -16.253 -1.049 4.696 1.00 98.50 119 ASP A N 1
ATOM 991 C CA . ASP A 1 119 ? -17.511 -0.988 5.450 1.00 98.50 119 ASP A CA 1
ATOM 992 C C . ASP A 1 119 ? -17.326 -1.573 6.861 1.00 98.50 119 ASP A C 1
ATOM 994 O O . ASP A 1 119 ? -17.707 -2.710 7.174 1.00 98.50 119 ASP A O 1
ATOM 998 N N . VAL A 1 120 ? -16.699 -0.806 7.754 1.00 98.44 120 VAL A N 1
ATOM 999 C CA . VAL A 1 120 ? -16.390 -1.275 9.112 1.00 98.44 120 VAL A CA 1
ATOM 1000 C C . VAL A 1 120 ? -17.682 -1.393 9.921 1.00 98.44 120 VAL A C 1
ATOM 1002 O O . VAL A 1 120 ? -18.258 -0.399 10.350 1.00 98.44 120 VAL A O 1
ATOM 1005 N N . ALA A 1 121 ? -18.136 -2.629 10.155 1.00 97.94 121 ALA A N 1
ATOM 1006 C CA . ALA A 1 121 ? -19.369 -2.957 10.886 1.00 97.94 121 ALA A CA 1
ATOM 1007 C C . ALA A 1 121 ? -20.660 -2.307 10.324 1.00 97.94 121 ALA A C 1
ATOM 1009 O O . ALA A 1 121 ? -21.661 -2.162 11.047 1.00 97.94 121 ALA A O 1
ATOM 1010 N N . GLY A 1 122 ? -20.643 -1.977 9.030 1.00 98.00 122 GLY A N 1
ATOM 1011 C CA . GLY A 1 122 ? -21.704 -1.311 8.275 1.00 98.00 122 GLY A CA 1
ATOM 1012 C C . GLY A 1 122 ? -21.140 -0.195 7.392 1.00 98.00 122 GLY A C 1
ATOM 1013 O O . GLY A 1 122 ? -19.960 0.116 7.472 1.00 98.00 122 GLY A O 1
ATOM 1014 N N . THR A 1 123 ? -22.002 0.438 6.599 1.00 98.19 123 THR A N 1
ATOM 1015 C CA . THR A 1 123 ? -21.618 1.436 5.577 1.00 98.19 123 THR A CA 1
ATOM 1016 C C . THR A 1 123 ? -21.377 2.850 6.112 1.00 98.19 123 THR A C 1
ATOM 1018 O O . THR A 1 123 ? -20.943 3.745 5.392 1.00 98.19 123 THR A O 1
ATOM 1021 N N . ARG A 1 124 ? -21.719 3.111 7.379 1.00 98.25 124 ARG A N 1
ATOM 1022 C CA . ARG A 1 124 ? -21.570 4.435 8.000 1.00 98.25 124 ARG A CA 1
ATOM 1023 C C . ARG A 1 124 ? -20.300 4.474 8.836 1.00 98.25 124 ARG A C 1
ATOM 1025 O O . ARG A 1 124 ? -20.337 4.105 10.010 1.00 98.25 124 ARG A O 1
ATOM 1032 N N . ASN A 1 125 ? -19.218 4.973 8.247 1.00 98.25 125 ASN A N 1
ATOM 1033 C CA . ASN A 1 125 ? -17.930 5.117 8.919 1.00 98.25 125 ASN A CA 1
ATOM 1034 C C . ASN A 1 125 ? -17.454 6.571 9.020 1.00 98.25 125 ASN A C 1
ATOM 1036 O O . ASN A 1 125 ? -17.893 7.448 8.277 1.00 98.25 125 ASN A O 1
ATOM 1040 N N . SER A 1 126 ? -16.552 6.813 9.967 1.00 98.12 126 SER A N 1
ATOM 1041 C CA . SER A 1 126 ? -15.767 8.038 10.113 1.00 98.12 126 SER A CA 1
ATOM 1042 C C . SER A 1 126 ? -14.275 7.721 10.012 1.00 98.12 126 SER A C 1
ATOM 1044 O O . SER A 1 126 ? -13.860 6.573 10.183 1.00 98.12 126 SER A O 1
ATOM 1046 N N . PHE A 1 127 ? -13.464 8.741 9.730 1.00 98.56 127 PHE A N 1
ATOM 1047 C CA . PHE A 1 127 ? -12.009 8.625 9.699 1.00 98.56 127 PHE A CA 1
ATOM 1048 C C . PHE A 1 127 ? -11.380 9.403 10.855 1.00 98.56 127 PHE A C 1
ATOM 1050 O O . PHE A 1 127 ? -11.719 10.567 11.104 1.00 98.56 127 PHE A O 1
ATOM 1057 N N . GLN A 1 128 ? -10.450 8.754 11.549 1.00 97.94 128 GLN A N 1
ATOM 1058 C CA . GLN A 1 128 ? -9.693 9.352 12.640 1.00 97.94 128 GLN A CA 1
ATOM 1059 C C . GLN A 1 128 ? -8.251 8.857 12.649 1.00 97.94 128 GLN A C 1
ATOM 1061 O O . GLN A 1 128 ? -7.936 7.791 12.114 1.00 97.94 128 GLN A O 1
ATOM 1066 N N . THR A 1 129 ? -7.371 9.613 13.295 1.00 98.25 129 THR A N 1
ATOM 1067 C CA . THR A 1 129 ? -5.995 9.186 13.535 1.00 98.25 129 THR A CA 1
ATOM 1068 C C . THR A 1 129 ? -5.651 9.191 15.012 1.00 98.25 129 THR A C 1
ATOM 1070 O O . THR A 1 129 ? -6.229 9.947 15.795 1.00 98.25 129 THR A O 1
ATOM 1073 N N . LEU A 1 130 ? -4.720 8.309 15.385 1.00 96.94 130 LEU A N 1
ATOM 1074 C CA . LEU A 1 130 ? -4.130 8.290 16.720 1.00 96.94 130 LEU A CA 1
ATOM 1075 C C . LEU A 1 130 ? -2.657 8.684 16.649 1.00 96.94 130 LEU A C 1
ATOM 1077 O O . LEU A 1 130 ? -1.885 8.159 15.834 1.00 96.94 130 LEU A O 1
ATOM 1081 N N . GLY A 1 131 ? -2.284 9.598 17.533 1.00 95.19 131 GLY A N 1
ATOM 1082 C CA . GLY A 1 131 ? -0.937 10.100 17.727 1.00 95.19 131 GLY A CA 1
ATOM 1083 C C . GLY A 1 131 ? -0.477 9.929 19.169 1.00 95.19 131 GLY A C 1
ATOM 1084 O O . GLY A 1 131 ? -1.246 9.590 20.069 1.00 95.19 131 GLY A O 1
ATOM 1085 N N . MET A 1 132 ? 0.812 10.167 19.370 1.00 95.25 132 MET A N 1
ATOM 1086 C CA . MET A 1 132 ? 1.404 10.278 20.694 1.00 95.25 132 MET A CA 1
ATOM 1087 C C . MET A 1 132 ? 1.819 11.727 20.889 1.00 95.25 132 MET A C 1
ATOM 1089 O O . MET A 1 132 ? 2.549 12.271 20.058 1.00 95.25 132 MET A O 1
ATOM 1093 N N . LYS A 1 133 ? 1.414 12.311 22.009 1.00 95.56 133 LYS A N 1
ATOM 1094 C CA . LYS A 1 133 ? 1.869 13.624 22.450 1.00 95.56 133 LYS A CA 1
ATOM 1095 C C . LYS A 1 133 ? 2.552 13.479 23.801 1.00 95.56 133 LYS A C 1
ATOM 1097 O O . LYS A 1 133 ? 2.152 12.644 24.598 1.00 95.56 133 LYS A O 1
ATOM 1102 N N . LEU A 1 134 ? 3.605 14.247 24.051 1.00 97.31 134 LEU A N 1
ATOM 1103 C CA . LEU A 1 134 ? 4.188 14.316 25.388 1.00 97.31 134 LEU A CA 1
ATOM 1104 C C . LEU A 1 134 ? 3.487 15.424 26.166 1.00 97.31 134 LEU A C 1
ATOM 1106 O O . LEU A 1 134 ? 3.366 16.547 25.671 1.00 97.31 134 LEU A O 1
ATOM 1110 N N . GLU A 1 135 ? 3.038 15.108 27.372 1.00 96.94 135 GLU A N 1
ATOM 1111 C CA . GLU A 1 135 ? 2.603 16.099 28.347 1.00 96.94 135 GLU A CA 1
ATOM 1112 C C . GLU A 1 135 ? 3.643 16.234 29.452 1.00 96.94 135 GLU A C 1
ATOM 1114 O O . GLU A 1 135 ? 4.330 15.272 29.795 1.00 96.94 135 GLU A O 1
ATOM 1119 N N . ASN A 1 136 ? 3.766 17.446 29.986 1.00 97.44 136 ASN A N 1
ATOM 1120 C CA . ASN A 1 136 ? 4.616 17.729 31.128 1.00 97.44 136 ASN A CA 1
ATOM 1121 C C . ASN A 1 136 ? 3.717 18.077 32.312 1.00 97.44 136 ASN A C 1
ATOM 1123 O O . ASN A 1 136 ? 2.975 19.060 32.244 1.00 97.44 136 ASN A O 1
ATOM 1127 N N . ILE A 1 137 ? 3.759 17.250 33.351 1.00 97.00 137 ILE A N 1
ATOM 1128 C CA . ILE A 1 137 ? 2.938 17.400 34.550 1.00 97.00 137 ILE A CA 1
ATOM 1129 C C . ILE A 1 137 ? 3.821 17.459 35.792 1.00 97.00 137 ILE A C 1
ATOM 1131 O O . ILE A 1 137 ? 4.885 16.843 35.857 1.00 97.00 137 ILE A O 1
ATOM 1135 N N . THR A 1 138 ? 3.342 18.135 36.830 1.00 97.44 138 THR A N 1
ATOM 1136 C CA . THR A 1 138 ? 3.933 18.005 38.163 1.00 97.44 138 THR A CA 1
ATOM 1137 C C . THR A 1 138 ? 3.732 16.576 38.667 1.00 97.44 138 THR A C 1
ATOM 1139 O O . THR A 1 138 ? 2.629 16.034 38.570 1.00 97.44 138 THR A O 1
ATOM 1142 N N . ASN A 1 139 ? 4.783 15.957 39.206 1.00 96.88 139 ASN A N 1
ATOM 1143 C CA . ASN A 1 139 ? 4.726 14.576 39.672 1.00 96.88 139 ASN A CA 1
ATOM 1144 C C . ASN A 1 139 ? 3.719 14.441 40.842 1.00 96.88 139 ASN A C 1
ATOM 1146 O O . ASN A 1 139 ? 3.926 15.068 41.887 1.00 96.88 139 ASN A O 1
ATOM 1150 N N . PRO A 1 140 ? 2.663 13.604 40.712 1.00 96.25 140 PRO A N 1
ATOM 1151 C CA . PRO A 1 140 ? 1.599 13.490 41.717 1.00 96.25 140 PRO A CA 1
ATOM 1152 C C . PRO A 1 140 ? 2.065 13.041 43.106 1.00 96.25 140 PRO A C 1
ATOM 1154 O O . PRO A 1 140 ? 1.395 13.325 44.096 1.00 96.25 140 PRO A O 1
ATOM 1157 N N . TRP A 1 141 ? 3.203 12.347 43.189 1.00 95.69 141 TRP A N 1
ATOM 1158 C CA . TRP A 1 141 ? 3.762 11.832 44.444 1.00 95.69 141 TRP A CA 1
ATOM 1159 C C . TRP A 1 141 ? 5.032 12.572 44.888 1.00 95.69 141 TRP A C 1
ATOM 1161 O O . TRP A 1 141 ? 5.580 12.263 45.943 1.00 95.69 141 TRP A O 1
ATOM 1171 N N . SER A 1 142 ? 5.511 13.550 44.107 1.00 96.50 142 SER A N 1
ATOM 1172 C CA . SER A 1 142 ? 6.647 14.409 44.466 1.00 96.50 142 SER A CA 1
ATOM 1173 C C . SER A 1 142 ? 6.516 15.786 43.798 1.00 96.50 142 SER A C 1
ATOM 1175 O O . SER A 1 142 ? 7.077 16.001 42.724 1.00 96.50 142 SER A O 1
ATOM 1177 N N . PRO A 1 143 ? 5.791 16.737 44.417 1.00 94.44 143 PRO A N 1
ATOM 1178 C CA . PRO A 1 143 ? 5.448 18.017 43.787 1.00 94.44 143 PRO A CA 1
ATOM 1179 C C . PRO A 1 143 ? 6.635 18.896 43.358 1.00 94.44 143 PRO A C 1
ATOM 1181 O O . PRO A 1 143 ? 6.456 19.810 42.559 1.00 94.44 143 PRO A O 1
ATOM 1184 N N . GLU A 1 144 ? 7.840 18.630 43.868 1.00 96.88 144 GLU A N 1
ATOM 1185 C CA . GLU A 1 144 ? 9.074 19.330 43.479 1.00 9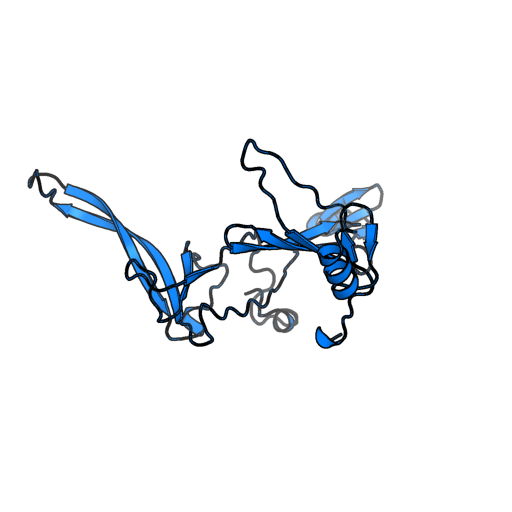6.88 144 GLU A CA 1
ATOM 1186 C C . GLU A 1 144 ? 9.620 18.887 42.110 1.00 96.88 144 GLU A C 1
ATOM 1188 O O . GLU A 1 144 ? 10.468 19.564 41.531 1.00 96.88 144 GLU A O 1
ATOM 1193 N N . HIS A 1 145 ? 9.128 17.770 41.568 1.00 96.75 145 HIS A N 1
ATOM 1194 C CA . HIS A 1 145 ? 9.615 17.179 40.326 1.00 96.75 145 HIS A CA 1
ATOM 1195 C C . HIS A 1 145 ? 8.572 17.252 39.206 1.00 96.75 145 HIS A C 1
ATOM 1197 O O . HIS A 1 145 ? 7.362 17.220 39.434 1.00 96.75 145 HIS A O 1
ATOM 1203 N N . GLN A 1 146 ? 9.062 17.302 37.968 1.00 96.50 146 GLN A N 1
ATOM 1204 C CA . GLN A 1 146 ? 8.250 17.218 36.755 1.00 96.50 146 GLN A CA 1
ATOM 1205 C C . GLN A 1 146 ? 8.328 15.806 36.163 1.00 96.50 146 GLN A C 1
ATOM 1207 O O . GLN A 1 146 ? 9.361 15.139 36.252 1.00 96.50 146 GLN A O 1
ATOM 1212 N N . LEU A 1 147 ? 7.239 15.361 35.544 1.00 96.69 147 LEU A N 1
ATOM 1213 C CA . LEU A 1 147 ? 7.130 14.102 34.820 1.00 96.69 147 LEU A CA 1
ATOM 1214 C C . LEU A 1 147 ? 6.680 14.399 33.389 1.00 96.69 147 LEU A C 1
ATOM 1216 O O . LEU A 1 147 ? 5.604 14.949 33.164 1.00 96.69 147 LEU A O 1
ATOM 1220 N N . VAL A 1 148 ? 7.499 13.984 32.423 1.00 97.62 148 VAL A N 1
ATOM 1221 C CA . VAL A 1 148 ? 7.134 14.007 31.006 1.00 97.62 148 VAL A CA 1
ATOM 1222 C C . VAL A 1 148 ? 6.617 12.628 30.632 1.00 97.62 148 VAL A C 1
ATOM 1224 O O . VAL A 1 148 ? 7.373 11.657 30.694 1.00 97.62 148 VAL A O 1
ATOM 1227 N N . GLN A 1 149 ? 5.346 12.534 30.242 1.00 97.06 149 GLN A N 1
ATOM 1228 C CA . GLN A 1 149 ? 4.722 11.257 29.899 1.00 97.06 149 GLN A CA 1
ATOM 1229 C C . GLN A 1 149 ? 3.986 11.288 28.552 1.00 97.06 149 GLN A C 1
ATOM 1231 O O . GLN A 1 149 ? 3.498 12.342 28.136 1.00 97.06 149 GLN A O 1
ATOM 1236 N N . PRO A 1 150 ? 3.900 10.148 27.842 1.00 97.50 150 PRO A N 1
ATOM 1237 C CA . PRO A 1 150 ? 3.090 10.033 26.637 1.00 97.50 150 PRO A CA 1
ATOM 1238 C C . PRO A 1 150 ? 1.589 10.048 26.939 1.00 97.50 150 PRO A C 1
ATOM 1240 O O . PRO A 1 150 ? 1.118 9.346 27.830 1.00 97.50 150 PRO A O 1
ATOM 1243 N N . THR A 1 151 ? 0.831 10.756 26.110 1.00 97.12 151 THR A N 1
ATOM 1244 C CA . THR A 1 151 ? -0.629 10.712 26.048 1.00 97.12 151 THR A CA 1
ATOM 1245 C C . THR A 1 151 ? -1.113 10.342 24.657 1.00 97.12 151 THR A C 1
ATOM 1247 O O . THR A 1 151 ? -0.432 10.551 23.645 1.00 97.12 151 THR A O 1
ATOM 1250 N N . LEU A 1 152 ? -2.309 9.752 24.619 1.00 96.44 152 LEU A N 1
ATOM 1251 C CA . LEU A 1 152 ? -2.995 9.404 23.385 1.00 96.44 152 LEU A CA 1
ATOM 1252 C C . LEU A 1 152 ? -3.701 10.640 22.826 1.00 96.44 152 LEU A C 1
ATOM 1254 O O . LEU A 1 152 ? -4.630 11.163 23.440 1.00 96.44 152 LEU A O 1
ATOM 1258 N N . GLU A 1 153 ? -3.296 11.068 21.638 1.00 96.25 153 GLU A N 1
ATOM 1259 C CA . GLU A 1 153 ? -3.964 12.135 20.900 1.00 96.25 153 GLU A CA 1
ATOM 1260 C C . GLU A 1 153 ? -4.874 11.519 19.835 1.00 96.25 153 GLU A C 1
ATOM 1262 O O . GLU A 1 153 ? -4.432 10.676 19.055 1.00 96.25 153 GLU A O 1
ATOM 1267 N N . GLN A 1 154 ? -6.144 11.925 19.804 1.00 96.19 154 GLN A N 1
ATOM 1268 C CA . GLN A 1 154 ? -7.118 11.464 18.812 1.00 96.19 154 GLN A CA 1
ATOM 1269 C C . GLN A 1 154 ? -7.553 12.646 17.949 1.00 96.19 154 GLN A C 1
ATOM 1271 O O . GLN A 1 154 ? -7.985 13.670 18.479 1.00 96.19 154 GLN A O 1
ATOM 1276 N N . MET A 1 155 ? -7.464 12.509 16.626 1.00 96.75 155 MET A N 1
ATOM 1277 C CA . MET A 1 155 ? -7.870 13.553 15.683 1.00 96.75 155 MET A CA 1
ATOM 1278 C C . MET A 1 155 ? -8.942 13.029 14.732 1.00 96.75 155 MET A C 1
ATOM 1280 O O . MET A 1 155 ? -8.732 12.034 14.043 1.00 96.75 155 MET A O 1
ATOM 1284 N N . ALA A 1 156 ? -10.084 13.715 14.676 1.00 96.88 156 ALA A N 1
ATOM 1285 C CA . ALA A 1 156 ? -11.173 13.404 13.755 1.00 96.88 156 ALA A CA 1
ATOM 1286 C C . ALA A 1 156 ? -11.095 14.268 12.488 1.00 96.88 156 ALA A C 1
ATOM 1288 O O . ALA A 1 156 ? -10.753 15.450 12.550 1.00 96.88 156 ALA A O 1
ATOM 1289 N N . TYR A 1 157 ? -11.470 13.690 11.345 1.00 97.62 157 TYR A N 1
ATOM 1290 C CA . TYR A 1 157 ? -11.378 14.336 10.034 1.00 97.62 157 TYR A CA 1
ATOM 1291 C C . TYR A 1 157 ? -12.765 14.415 9.379 1.00 97.62 157 TYR A C 1
ATOM 1293 O O . TYR A 1 157 ? -13.164 13.502 8.658 1.00 97.62 157 TYR A O 1
ATOM 1301 N N . PRO A 1 158 ? -13.536 15.492 9.612 1.00 96.25 158 PRO A N 1
ATOM 1302 C CA . PRO A 1 158 ? -14.897 15.619 9.085 1.00 96.2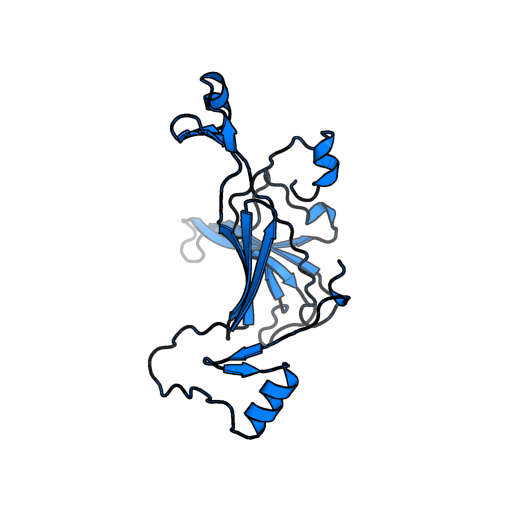5 158 PRO A CA 1
ATOM 1303 C C . PRO A 1 158 ? -14.976 15.897 7.575 1.00 96.25 158 PRO A C 1
ATOM 1305 O O . PRO A 1 158 ? -16.074 15.894 7.022 1.00 96.25 158 PRO A O 1
ATOM 1308 N N . ARG A 1 159 ? -13.858 16.206 6.900 1.00 97.75 159 ARG A N 1
ATOM 1309 C CA . ARG A 1 159 ? -13.828 16.560 5.470 1.00 97.75 159 ARG A CA 1
ATOM 1310 C C . ARG A 1 159 ? -12.728 15.811 4.728 1.00 97.75 159 ARG A C 1
ATOM 1312 O O . ARG A 1 159 ? -11.608 15.717 5.219 1.00 97.75 159 ARG A O 1
ATOM 1319 N N . GLU A 1 160 ? -13.011 15.422 3.487 1.00 97.38 160 GLU A N 1
ATOM 1320 C CA . GLU A 1 160 ? -12.088 14.675 2.615 1.00 97.38 160 GLU A CA 1
ATOM 1321 C C . GLU A 1 160 ? -10.722 15.354 2.470 1.00 97.38 160 GLU A C 1
ATOM 1323 O O . GLU A 1 160 ? -9.690 14.719 2.647 1.00 97.38 160 GLU A O 1
ATOM 1328 N N . ARG A 1 161 ? -10.698 16.676 2.242 1.00 96.19 161 ARG A N 1
ATOM 1329 C CA . ARG A 1 161 ? -9.444 17.437 2.084 1.00 96.19 161 ARG A CA 1
ATOM 1330 C C . ARG A 1 161 ? -8.532 17.393 3.310 1.00 96.19 161 ARG A C 1
ATOM 1332 O O . ARG A 1 161 ? -7.343 17.631 3.165 1.00 96.19 161 ARG A O 1
ATOM 1339 N N . GLN A 1 162 ? -9.075 17.149 4.503 1.00 96.25 162 GLN A N 1
ATOM 1340 C CA . GLN A 1 162 ? -8.265 17.019 5.716 1.00 96.25 162 GLN A CA 1
ATOM 1341 C C . GLN A 1 162 ? -7.642 15.620 5.818 1.00 96.25 162 GLN A C 1
ATOM 1343 O O . GLN A 1 162 ? -6.592 15.478 6.430 1.00 96.25 162 GLN A O 1
ATOM 1348 N N . ALA A 1 163 ? -8.288 14.606 5.234 1.00 96.56 163 ALA A N 1
ATOM 1349 C CA . ALA A 1 163 ? -7.840 13.213 5.219 1.00 96.56 163 ALA A CA 1
ATOM 1350 C C . ALA A 1 163 ? -7.026 12.851 3.957 1.00 96.56 163 ALA A C 1
ATOM 1352 O O . ALA A 1 163 ? -6.673 11.690 3.761 1.00 96.56 163 ALA A O 1
ATOM 1353 N N . ALA A 1 164 ? -6.732 13.832 3.098 1.00 96.38 164 ALA A N 1
ATOM 1354 C CA . ALA A 1 164 ? -5.843 13.684 1.954 1.00 96.38 164 ALA A CA 1
ATOM 1355 C C . ALA A 1 164 ? -4.404 14.013 2.380 1.00 96.38 164 ALA A C 1
ATOM 1357 O O . ALA A 1 164 ? -4.059 15.180 2.574 1.00 96.38 164 ALA A O 1
ATOM 1358 N N . PHE A 1 165 ? -3.581 12.978 2.546 1.00 95.75 165 PHE A N 1
ATOM 1359 C CA . PHE A 1 165 ? -2.190 13.108 2.979 1.00 95.75 165 PHE A CA 1
ATOM 1360 C C . PHE A 1 165 ? -1.247 13.123 1.776 1.00 95.75 165 PHE A C 1
ATOM 1362 O O . PHE A 1 165 ? -1.258 12.194 0.977 1.00 95.75 165 PHE A O 1
ATOM 1369 N N . HIS A 1 166 ? -0.416 14.159 1.684 1.00 94.25 166 HIS A N 1
ATOM 1370 C CA . HIS A 1 166 ? 0.621 14.294 0.654 1.00 94.25 166 HIS A CA 1
ATOM 1371 C C . HIS A 1 166 ? 1.971 13.762 1.147 1.00 94.25 166 HIS A C 1
ATOM 1373 O O . HIS A 1 166 ? 2.263 13.871 2.337 1.00 94.25 166 HIS A O 1
ATOM 1379 N N . PHE A 1 167 ? 2.856 13.309 0.251 1.00 91.44 167 PHE A N 1
ATOM 1380 C CA . PHE A 1 167 ? 4.169 12.741 0.631 1.00 91.44 167 PHE A CA 1
ATOM 1381 C C . PHE A 1 167 ? 5.052 13.652 1.505 1.00 91.44 167 PHE A C 1
ATOM 1383 O O . PHE A 1 167 ? 5.863 13.169 2.288 1.00 91.44 167 PHE A O 1
ATOM 1390 N N . ARG A 1 168 ? 4.903 14.980 1.407 1.00 82.81 168 ARG A N 1
ATOM 1391 C CA . ARG A 1 168 ? 5.665 15.949 2.225 1.00 82.81 168 ARG A CA 1
ATOM 1392 C C . ARG A 1 168 ? 5.116 16.136 3.642 1.00 82.81 168 ARG A C 1
ATOM 1394 O O . ARG A 1 168 ? 5.679 16.908 4.415 1.00 82.81 168 ARG A O 1
ATOM 1401 N N . GLN A 1 169 ? 3.995 15.503 3.963 1.00 88.69 169 GLN A N 1
ATOM 1402 C CA . GLN A 1 169 ? 3.363 15.577 5.271 1.00 88.69 169 GLN A CA 1
ATOM 1403 C C . GLN A 1 169 ? 3.745 14.351 6.095 1.00 88.69 169 GLN A C 1
ATOM 1405 O O . GLN A 1 169 ? 3.832 13.236 5.583 1.00 88.69 169 GLN A O 1
ATOM 1410 N N . THR A 1 170 ? 3.929 14.542 7.399 1.00 89.50 170 THR A N 1
ATOM 1411 C CA . THR A 1 170 ? 4.109 13.417 8.316 1.00 89.50 170 THR A CA 1
ATOM 1412 C C . THR A 1 170 ? 2.815 12.617 8.383 1.00 89.50 170 THR A C 1
ATOM 1414 O O . THR A 1 170 ? 1.806 13.105 8.896 1.00 89.50 170 THR A O 1
ATOM 1417 N N . LEU A 1 171 ? 2.845 11.381 7.890 1.00 94.31 171 LEU A N 1
ATOM 1418 C CA . LEU A 1 171 ? 1.696 10.490 7.960 1.00 94.31 171 LEU A CA 1
ATOM 1419 C C . LEU A 1 171 ? 1.468 10.037 9.416 1.00 94.31 171 LEU A C 1
ATOM 1421 O O . LEU A 1 171 ? 2.403 9.533 10.052 1.00 94.31 171 LEU A O 1
ATOM 1425 N N . PRO A 1 172 ? 0.248 10.178 9.968 1.00 95.12 172 PRO A N 1
ATOM 1426 C CA . PRO A 1 172 ? -0.060 9.657 11.294 1.00 95.12 172 PRO A CA 1
ATOM 1427 C C . PRO A 1 172 ? 0.152 8.141 11.369 1.00 95.12 172 PRO A C 1
ATOM 1429 O O . PRO A 1 172 ? -0.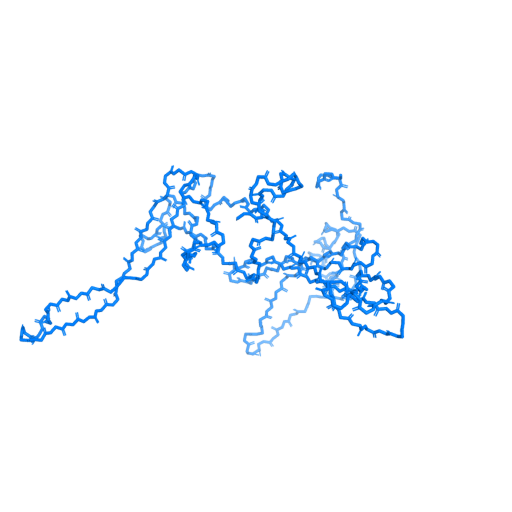159 7.401 10.437 1.00 95.12 172 PRO A O 1
ATOM 1432 N N . LYS A 1 173 ? 0.663 7.653 12.506 1.00 93.06 173 LYS A N 1
ATOM 1433 C CA . LYS A 1 173 ? 1.024 6.231 12.666 1.00 93.06 173 LYS A CA 1
ATOM 1434 C C . LYS A 1 173 ? -0.190 5.295 12.637 1.00 93.06 173 LYS A C 1
ATOM 1436 O O . LYS A 1 173 ? -0.062 4.137 12.234 1.00 93.06 173 LYS A O 1
ATOM 1441 N N . TYR A 1 174 ? -1.350 5.773 13.082 1.00 97.38 174 TYR A N 1
ATOM 1442 C CA . TYR A 1 174 ? -2.600 5.017 13.117 1.00 97.38 174 TYR A CA 1
ATOM 1443 C C . TYR A 1 174 ? -3.655 5.743 12.293 1.00 97.38 174 TYR A C 1
ATOM 1445 O O . TYR A 1 174 ? -4.172 6.764 12.732 1.00 97.38 174 TYR A O 1
ATOM 1453 N N . LEU A 1 175 ? -3.970 5.200 11.119 1.00 98.31 175 LEU A N 1
ATOM 1454 C CA . LEU A 1 175 ? -5.066 5.646 10.262 1.00 98.31 175 LEU A CA 1
ATOM 1455 C C . LEU A 1 175 ? -6.247 4.704 10.497 1.00 98.31 175 LEU A C 1
ATOM 1457 O O . LEU A 1 175 ? -6.130 3.512 10.207 1.00 98.31 175 LEU A O 1
ATOM 1461 N N . LEU A 1 176 ? -7.344 5.197 11.069 1.00 98.56 176 LEU A N 1
ATOM 1462 C CA . LEU A 1 176 ? -8.468 4.370 11.505 1.00 98.56 176 LEU A CA 1
ATOM 1463 C C . LEU A 1 176 ? -9.747 4.730 10.754 1.00 98.56 176 LEU A C 1
ATOM 1465 O O . LEU A 1 176 ? -10.162 5.888 10.728 1.00 98.56 176 LEU A O 1
ATOM 1469 N N . PHE A 1 177 ? -10.395 3.703 10.213 1.00 98.62 177 PHE A N 1
ATOM 1470 C CA . PHE A 1 177 ? -11.764 3.762 9.713 1.00 98.62 177 PHE A CA 1
ATOM 1471 C C . PHE A 1 177 ? -12.673 3.157 10.774 1.00 98.62 177 PHE A C 1
ATOM 1473 O O . PHE A 1 177 ? -12.482 2.008 11.179 1.00 98.62 177 PHE A O 1
ATOM 1480 N N . THR A 1 178 ? -13.627 3.941 11.261 1.00 98.44 178 THR A N 1
ATOM 1481 C CA . THR A 1 178 ? -14.320 3.671 12.521 1.00 98.44 178 THR A CA 1
ATOM 1482 C C . THR A 1 178 ? -15.832 3.624 12.321 1.00 98.44 178 THR A C 1
ATOM 1484 O O . THR A 1 178 ? -16.426 4.473 11.662 1.00 98.44 178 THR A O 1
ATOM 1487 N N . SER A 1 179 ? -16.476 2.606 12.889 1.00 98.38 179 SER A N 1
ATOM 1488 C CA . SER A 1 179 ? -17.934 2.504 13.017 1.00 98.38 179 SER A CA 1
ATOM 1489 C C . SER A 1 179 ? -18.411 3.290 14.237 1.00 98.38 179 SER A C 1
ATOM 1491 O O . SER A 1 179 ? -17.695 3.279 15.227 1.00 98.38 179 SER A O 1
ATOM 1493 N N . PRO A 1 180 ? -19.658 3.804 14.266 1.00 97.56 180 PRO A N 1
ATOM 1494 C CA . PRO A 1 180 ? -20.291 4.325 15.488 1.00 97.56 180 PRO A CA 1
ATOM 1495 C C . PRO A 1 180 ? -20.713 3.229 16.495 1.00 97.56 180 PRO A C 1
ATOM 1497 O O . PRO A 1 18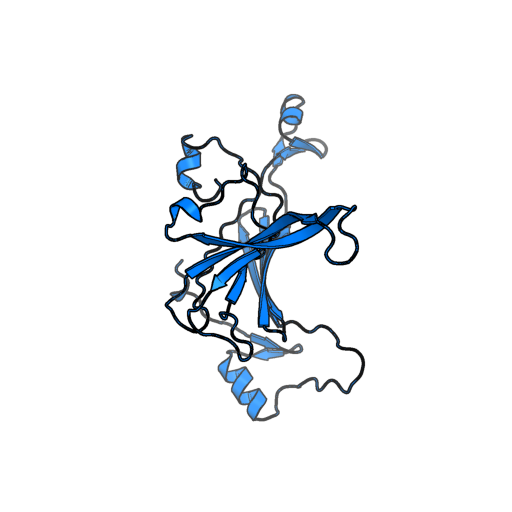0 ? -21.446 3.504 17.440 1.00 97.56 180 PRO A O 1
ATOM 1500 N N . LYS A 1 181 ? -20.329 1.967 16.259 1.00 98.06 181 LYS A N 1
ATOM 1501 C CA . LYS A 1 181 ? -20.657 0.829 17.124 1.00 98.06 181 LYS A CA 1
ATOM 1502 C C . LYS A 1 181 ? -19.461 0.547 18.013 1.00 98.06 181 LYS A C 1
ATOM 1504 O O . LYS A 1 181 ? -18.343 0.415 17.514 1.00 98.06 181 LYS A O 1
ATOM 1509 N N . GLU A 1 182 ? -19.716 0.345 19.294 1.00 98.19 182 GLU A N 1
ATOM 1510 C CA . GLU A 1 182 ? -18.679 0.022 20.269 1.00 98.19 182 GLU A CA 1
ATOM 1511 C C . GLU A 1 182 ? -18.432 -1.488 20.363 1.00 98.19 182 GLU A C 1
ATOM 1513 O O . GLU A 1 182 ? -19.276 -2.316 20.005 1.00 98.19 182 GLU A O 1
ATOM 1518 N N . ASN A 1 183 ? -17.227 -1.854 20.794 1.00 97.81 183 ASN A N 1
ATOM 1519 C CA . ASN A 1 183 ? -16.907 -3.200 21.248 1.00 97.81 183 ASN A CA 1
ATOM 1520 C C . ASN A 1 183 ? -17.363 -3.394 22.709 1.00 97.81 183 ASN A C 1
ATOM 1522 O O . ASN A 1 183 ? -17.889 -2.480 23.339 1.00 97.81 183 ASN A O 1
ATOM 1526 N N . CYS A 1 184 ? -17.132 -4.581 23.274 1.00 98.19 184 CYS A N 1
ATOM 1527 C CA . CYS A 1 184 ? -17.498 -4.898 24.661 1.00 98.19 184 CYS A CA 1
ATOM 1528 C C . CYS A 1 184 ? -16.780 -4.052 25.732 1.00 98.19 184 CYS A C 1
ATOM 1530 O O . CYS A 1 184 ? -17.130 -4.149 26.904 1.00 98.19 184 CYS A O 1
ATOM 1532 N N . TRP A 1 185 ? -15.808 -3.226 25.343 1.00 97.94 185 TRP A N 1
ATOM 1533 C CA . TRP A 1 185 ? -15.020 -2.363 26.224 1.00 97.94 185 TRP A CA 1
ATOM 1534 C C . TRP A 1 185 ? -15.350 -0.872 26.052 1.00 97.94 185 TRP A C 1
ATOM 1536 O O . TRP A 1 185 ? -14.644 -0.030 26.597 1.00 97.94 185 TRP A O 1
ATOM 1546 N N . GLY A 1 186 ? -16.383 -0.528 25.274 1.00 97.75 186 GLY A N 1
ATOM 1547 C CA . GLY A 1 186 ? -16.781 0.864 25.032 1.00 97.75 186 GLY A CA 1
ATOM 1548 C C . GLY A 1 186 ? -15.908 1.611 24.016 1.00 97.75 186 GLY A C 1
ATOM 1549 O O . GLY A 1 186 ? -15.987 2.830 23.905 1.00 97.75 186 GLY A O 1
ATOM 1550 N N . HIS A 1 187 ? -15.059 0.912 23.253 1.00 97.38 187 HIS A N 1
ATOM 1551 C CA . HIS A 1 187 ? -14.273 1.526 22.180 1.00 97.38 187 HIS A CA 1
ATOM 1552 C C . HIS A 1 187 ? -14.942 1.329 20.824 1.00 97.38 187 HIS A C 1
ATOM 1554 O O . HIS A 1 187 ? -15.385 0.230 20.485 1.00 97.38 187 HIS A O 1
ATOM 1560 N N . GLN A 1 188 ? -14.945 2.378 20.006 1.00 97.94 188 GLN A N 1
ATOM 1561 C CA . GLN A 1 188 ? -15.494 2.331 18.655 1.00 97.94 188 GLN A CA 1
ATOM 1562 C C . GLN A 1 188 ? -14.751 1.304 17.785 1.00 97.94 188 GLN A C 1
ATOM 1564 O O . GLN A 1 188 ? -13.519 1.317 17.666 1.00 97.94 188 GLN A O 1
ATOM 1569 N N . ARG A 1 189 ? -15.504 0.395 17.159 1.00 98.44 189 ARG A N 1
ATOM 1570 C CA . ARG A 1 189 ? -14.953 -0.669 16.311 1.00 98.44 189 ARG A CA 1
ATOM 1571 C C . ARG A 1 189 ? -14.288 -0.050 15.088 1.00 98.44 189 ARG A C 1
ATOM 1573 O O . ARG A 1 189 ? -14.934 0.680 14.340 1.00 98.44 189 ARG A O 1
ATOM 1580 N N . SER A 1 190 ? -13.011 -0.361 14.881 1.00 98.44 190 SER A N 1
ATOM 1581 C CA . SER A 1 190 ? -12.194 0.272 13.845 1.00 98.44 190 SER A CA 1
ATOM 1582 C C . SER A 1 190 ? -11.343 -0.747 13.091 1.00 98.44 190 SER A C 1
ATOM 1584 O O . SER A 1 190 ? -10.887 -1.720 13.689 1.00 98.44 190 SER A O 1
ATOM 1586 N N . TYR A 1 191 ? -11.085 -0.492 11.808 1.00 98.56 191 TYR A N 1
ATOM 1587 C CA . TYR A 1 191 ? -9.994 -1.120 11.058 1.00 98.56 191 TYR A CA 1
ATOM 1588 C C . TYR A 1 191 ? -8.875 -0.103 10.845 1.00 98.56 191 TYR A C 1
ATOM 1590 O O . TYR A 1 191 ? -9.130 1.065 10.545 1.00 98.56 191 TYR A O 1
ATOM 1598 N N . ARG A 1 192 ? -7.627 -0.551 11.007 1.00 98.50 192 ARG A N 1
ATOM 1599 C CA . ARG A 1 192 ? -6.438 0.274 10.784 1.00 98.50 192 ARG A CA 1
ATOM 1600 C C . ARG A 1 192 ? -5.890 0.040 9.383 1.00 98.50 192 ARG A C 1
ATOM 1602 O O . ARG A 1 192 ? -5.624 -1.101 9.021 1.00 98.50 192 ARG A O 1
ATOM 1609 N N . LEU A 1 193 ? -5.624 1.121 8.656 1.00 98.44 193 LEU A N 1
ATOM 1610 C CA . LEU A 1 193 ? -4.812 1.087 7.445 1.00 98.44 193 LEU A CA 1
ATOM 1611 C C . LEU A 1 193 ? -3.341 1.327 7.810 1.00 98.44 193 LEU A C 1
ATOM 1613 O O . LEU A 1 193 ? -3.001 2.321 8.455 1.00 98.44 193 LEU A O 1
ATOM 1617 N N . GLN A 1 194 ? -2.467 0.415 7.391 1.00 97.88 194 GLN A N 1
ATOM 1618 C CA . GLN A 1 194 ? -1.019 0.557 7.502 1.00 97.88 194 GLN A CA 1
ATOM 1619 C C . GLN A 1 194 ? -0.403 0.409 6.111 1.00 97.88 194 GLN A C 1
ATOM 1621 O O . GLN A 1 194 ? -0.648 -0.578 5.426 1.00 97.88 194 GLN A O 1
ATOM 1626 N N . ILE A 1 195 ? 0.387 1.401 5.702 1.00 96.50 195 ILE A N 1
ATOM 1627 C CA . ILE A 1 195 ? 0.964 1.483 4.357 1.00 96.50 195 ILE A CA 1
ATOM 1628 C C . ILE A 1 195 ? 2.437 1.082 4.426 1.00 96.50 195 ILE A C 1
ATOM 1630 O O . ILE A 1 195 ? 3.186 1.621 5.241 1.00 96.50 195 ILE A O 1
ATOM 1634 N N . HIS A 1 196 ? 2.854 0.142 3.577 1.00 95.12 196 HIS A N 1
ATOM 1635 C CA . HIS A 1 196 ? 4.258 -0.233 3.388 1.00 95.12 196 HIS A CA 1
ATOM 1636 C C . HIS A 1 196 ? 4.695 0.238 2.002 1.00 95.12 196 HIS A C 1
ATOM 1638 O O . HIS A 1 196 ? 4.325 -0.356 0.994 1.00 95.12 196 HIS A O 1
ATOM 1644 N N . SER A 1 197 ? 5.428 1.347 1.942 1.00 94.88 197 SER A N 1
ATOM 1645 C CA . SER A 1 197 ? 5.850 1.960 0.683 1.00 94.88 197 SER A CA 1
ATOM 1646 C C . SER A 1 197 ? 7.140 2.754 0.873 1.00 94.88 197 SER A C 1
ATOM 1648 O O . SER A 1 197 ? 7.393 3.278 1.955 1.00 94.88 197 SER A O 1
ATOM 1650 N N . MET A 1 198 ? 7.928 2.848 -0.197 1.00 95.31 198 MET A N 1
ATOM 1651 C CA . MET A 1 198 ? 9.069 3.765 -0.329 1.00 95.31 198 MET A CA 1
ATOM 1652 C C . MET A 1 198 ? 8.791 4.844 -1.388 1.00 95.31 198 MET A C 1
ATOM 1654 O O . MET A 1 198 ? 9.717 5.441 -1.928 1.00 95.31 198 MET A O 1
ATOM 1658 N N . ALA A 1 199 ? 7.522 5.027 -1.765 1.00 94.38 199 ALA A N 1
ATOM 1659 C CA . ALA A 1 199 ? 7.136 6.003 -2.771 1.00 94.38 199 ALA A CA 1
ATOM 1660 C C . ALA A 1 199 ? 7.349 7.437 -2.273 1.00 94.38 199 ALA A C 1
ATOM 1662 O O . ALA A 1 199 ? 7.194 7.734 -1.089 1.00 94.38 199 ALA A O 1
ATOM 1663 N N . GLU A 1 200 ? 7.634 8.317 -3.224 1.00 93.88 200 GLU A N 1
ATOM 1664 C CA . GLU A 1 200 ? 7.692 9.762 -3.047 1.00 93.88 200 GLU A CA 1
ATOM 1665 C C . GLU A 1 200 ? 7.037 10.447 -4.257 1.00 93.88 200 GLU A C 1
ATOM 1667 O O . GLU A 1 200 ? 6.711 9.804 -5.261 1.00 93.88 200 GLU A O 1
ATOM 1672 N N . GLN A 1 201 ? 6.865 11.768 -4.182 1.00 93.88 201 GLN A N 1
ATOM 1673 C CA . GLN A 1 201 ? 6.395 12.569 -5.312 1.00 93.88 201 GLN A CA 1
ATOM 1674 C C . GLN A 1 201 ? 7.401 12.500 -6.471 1.00 93.88 201 GLN A C 1
ATOM 1676 O O . GLN A 1 201 ? 8.520 12.993 -6.347 1.00 93.88 201 GLN A O 1
ATOM 1681 N N . VAL A 1 202 ? 6.976 11.966 -7.618 1.00 94.62 202 VAL A N 1
ATOM 1682 C CA . VAL A 1 202 ? 7.836 11.838 -8.810 1.00 94.62 202 VAL A CA 1
ATOM 1683 C C . VAL A 1 202 ? 7.707 13.049 -9.735 1.00 94.62 202 VAL A C 1
ATOM 1685 O O . VAL A 1 202 ? 8.681 13.754 -9.988 1.00 94.62 202 VAL A O 1
ATOM 1688 N N . LEU A 1 203 ? 6.500 13.308 -10.248 1.00 94.88 203 LEU A N 1
ATOM 1689 C CA . LEU A 1 203 ? 6.245 14.427 -11.158 1.00 94.88 203 LEU A CA 1
ATOM 1690 C C . LEU A 1 203 ? 5.777 15.669 -10.387 1.00 94.88 203 LEU A C 1
ATOM 1692 O O . LEU A 1 203 ? 5.054 15.522 -9.400 1.00 94.88 203 LEU A O 1
ATOM 1696 N N . PRO A 1 204 ? 6.123 16.894 -10.821 1.00 94.69 204 PRO A N 1
ATOM 1697 C CA . PRO A 1 204 ? 5.611 18.108 -10.194 1.00 94.69 204 PRO A CA 1
ATOM 1698 C C . PRO A 1 204 ? 4.079 18.210 -10.320 1.00 94.69 204 PRO A C 1
ATOM 1700 O O . PRO A 1 204 ? 3.557 18.059 -11.429 1.00 94.69 204 PRO A O 1
ATOM 1703 N N . PRO A 1 205 ? 3.342 18.521 -9.237 1.00 94.56 205 PRO A N 1
ATOM 1704 C CA . PRO A 1 205 ? 1.894 18.685 -9.307 1.00 94.56 205 PRO A CA 1
ATOM 1705 C C . PRO A 1 205 ? 1.469 19.734 -10.343 1.00 94.56 205 PRO A C 1
ATOM 1707 O O . PRO A 1 205 ? 1.972 20.857 -10.350 1.00 94.56 205 PRO A O 1
ATOM 1710 N N . GLY A 1 206 ? 0.519 19.376 -11.210 1.00 94.31 206 GLY A N 1
ATOM 1711 C CA . GLY A 1 206 ? -0.000 20.253 -12.264 1.00 94.31 206 GLY A CA 1
ATOM 1712 C C . GLY A 1 206 ? 0.790 20.222 -13.576 1.00 94.31 206 GLY A C 1
ATOM 1713 O O . GLY A 1 206 ? 0.315 20.792 -14.567 1.00 94.31 206 GLY A O 1
ATOM 1714 N N . TRP A 1 207 ? 1.937 19.530 -13.605 1.00 93.25 207 TRP A N 1
ATOM 1715 C CA . TRP A 1 207 ? 2.678 19.229 -14.830 1.00 93.25 207 TRP A CA 1
ATOM 1716 C C . TRP A 1 207 ? 1.842 18.360 -15.783 1.00 93.25 207 TRP A C 1
ATOM 1718 O O . TRP A 1 207 ? 0.935 17.653 -15.349 1.00 93.25 207 TRP A O 1
ATOM 1728 N N . GLN A 1 208 ? 2.109 18.439 -17.088 1.00 95.94 208 GLN A N 1
ATOM 1729 C CA . GLN A 1 208 ? 1.215 17.943 -18.144 1.00 95.94 208 GLN A CA 1
ATOM 1730 C C . GLN A 1 208 ? 0.753 16.496 -17.910 1.00 95.94 208 GLN A C 1
ATOM 1732 O O . GLN A 1 208 ? -0.440 16.255 -17.718 1.00 95.94 208 GLN A O 1
ATOM 1737 N N . GLU A 1 209 ? 1.697 15.556 -17.856 1.00 96.25 209 GLU A N 1
ATOM 1738 C CA . GLU A 1 209 ? 1.435 14.122 -17.697 1.00 96.25 209 GLU A CA 1
ATOM 1739 C C . GLU A 1 209 ? 1.023 13.754 -16.268 1.00 96.25 209 GLU A C 1
ATOM 1741 O O . GLU A 1 209 ? 0.313 12.773 -16.057 1.00 96.25 209 GLU A O 1
ATOM 1746 N N . GLU A 1 210 ? 1.401 14.569 -15.278 1.00 96.62 210 GLU A N 1
ATOM 1747 C CA . GLU A 1 210 ? 1.039 14.349 -13.874 1.00 96.62 210 GLU A CA 1
ATOM 1748 C C . GLU A 1 210 ? -0.482 14.349 -13.674 1.00 96.62 210 GLU A C 1
ATOM 1750 O O . GLU A 1 210 ? -0.998 13.624 -12.825 1.00 96.62 210 GLU A O 1
ATOM 1755 N N . ARG A 1 211 ? -1.227 15.062 -14.529 1.00 95.75 211 ARG A N 1
ATOM 1756 C CA . ARG A 1 211 ? -2.699 15.070 -14.525 1.00 95.75 211 ARG A CA 1
ATOM 1757 C C . ARG A 1 211 ? -3.325 13.687 -14.730 1.00 95.75 211 ARG A C 1
ATOM 1759 O O . ARG A 1 211 ? -4.473 13.498 -14.340 1.00 95.75 211 ARG A O 1
ATOM 1766 N N . ALA A 1 212 ? -2.605 12.733 -15.321 1.00 97.12 212 ALA A N 1
ATOM 1767 C CA . ALA A 1 212 ? -3.074 11.355 -15.475 1.00 97.12 212 ALA A CA 1
ATOM 1768 C C . ALA A 1 212 ? -2.884 10.508 -14.201 1.00 97.12 212 ALA A C 1
ATOM 1770 O O . ALA A 1 212 ? -3.485 9.442 -14.069 1.00 97.12 212 ALA A O 1
ATOM 1771 N N . VAL A 1 213 ? -2.060 10.973 -13.258 1.00 96.88 213 VAL A N 1
ATOM 1772 C CA . VAL A 1 213 ? -1.641 10.230 -12.061 1.00 96.88 213 VAL A CA 1
ATOM 1773 C C . VAL A 1 213 ? -1.727 11.078 -10.791 1.00 96.88 213 VAL A C 1
ATOM 1775 O O . VAL A 1 213 ? -0.931 10.918 -9.873 1.00 96.88 213 VAL A O 1
ATOM 1778 N N . THR A 1 214 ? -2.730 11.955 -10.682 1.00 96.81 214 THR A N 1
ATOM 1779 C CA . THR A 1 214 ? -2.885 12.861 -9.523 1.00 96.81 214 THR A CA 1
ATOM 1780 C C . THR A 1 214 ? -3.098 12.147 -8.186 1.00 96.81 214 THR A C 1
ATOM 1782 O O . THR A 1 214 ? -3.054 12.783 -7.138 1.00 96.81 214 THR A O 1
ATOM 1785 N N . TRP A 1 215 ? -3.379 10.844 -8.215 1.00 96.56 215 TRP A N 1
ATOM 1786 C CA . TRP A 1 215 ? -3.435 9.973 -7.041 1.00 96.56 215 TRP A CA 1
ATOM 1787 C C . TRP A 1 215 ? -2.049 9.690 -6.438 1.00 96.56 215 TRP A C 1
ATOM 1789 O O . TRP A 1 215 ? -1.973 9.219 -5.311 1.00 96.56 215 TRP A O 1
ATOM 1799 N N . ALA A 1 216 ? -0.963 9.987 -7.157 1.00 96.12 216 ALA A N 1
ATOM 1800 C CA . ALA A 1 216 ? 0.418 9.839 -6.700 1.00 96.12 216 ALA A CA 1
ATOM 1801 C C . ALA A 1 216 ? 0.998 11.137 -6.095 1.00 96.12 216 ALA A C 1
ATOM 1803 O O . ALA A 1 216 ? 2.197 11.398 -6.221 1.00 96.12 216 ALA A O 1
ATOM 1804 N N . ARG A 1 217 ? 0.138 11.975 -5.505 1.00 93.19 217 ARG A N 1
ATOM 1805 C CA . ARG A 1 217 ? 0.499 13.243 -4.848 1.00 93.19 217 ARG A CA 1
ATOM 1806 C C . ARG A 1 217 ? 0.682 13.102 -3.341 1.00 93.19 217 ARG A C 1
ATOM 1808 O O . ARG A 1 217 ? 0.136 12.140 -2.776 1.00 93.19 217 ARG A O 1
#

Mean predicted aligned error: 10.27 Å

Foldseek 3Di:
DDPVVDDDQWDDDPNDIDRHPVRVVVCVVVVNDPDPDDDDDDPPFDKDWDWDWDDDPFKIKIWIWIAGPVGDTDTDIDIDGHADWDFDDPVQVVAADAPDPGIGRGDDDDDDDDDDQDQQVHNDKWKKFKDWDWDWDQDPVHNVDIDTDIDIDMGTDPDPVVVDDAQVDDDGQWIWIFDPDADPVRHTRIDTDDDDDPAHDDDDPPPDCCVVVVVSD

Secondary structure (DSSP, 8-state):
--GGG-----EEETTEEESSHHHHHHHHHTT-S------SSS-----EEEEEEEEETTEEEEEEEEE-TTS-EEEEEEEEEPPPEEE--TGGGGSEEEEETTEEEE-------------TTSS--EEEEEEEEEEEEE-TT-TTSEEEEEEEEEEE--SGGGS---TTS---SEEEEEEEEE-TTSPEEEEEE---------SPTT-TGGGG-GGG-

Solvent-accessible surface area (backbone atoms only — not comparable to full-atom values): 13982 Å² total; per-residue (Å²): 136,58,80,89,75,67,74,77,72,64,38,78,56,91,95,41,80,31,68,30,70,65,54,47,51,52,32,49,77,69,65,73,46,86,71,86,78,80,81,86,80,76,92,72,87,64,68,50,72,52,73,50,72,54,72,60,94,51,36,35,37,38,41,37,43,36,40,35,88,87,74,52,73,48,81,47,77,46,84,47,76,48,78,69,66,46,75,56,50,83,74,49,56,82,52,31,45,78,75,51,99,57,30,24,41,56,69,81,82,89,83,87,86,81,89,83,90,80,57,39,97,42,86,65,63,48,47,35,34,44,48,79,41,79,46,80,41,68,27,93,91,42,78,92,40,78,41,78,44,83,42,86,40,77,48,79,45,95,45,70,79,74,69,60,75,40,71,94,49,88,75,68,85,36,37,32,40,28,17,94,48,60,47,102,81,73,46,60,40,62,49,74,61,82,86,90,81,89,77,65,70,78,66,61,89,82,39,82,73,34,68,81,47,66,87,62,73

Organism: Cnephaeus nilssonii (NCBI:txid3371016)

InterPro domains:
  IPR000269 Copper amine oxidase [PTHR10638] (44-217)
  IPR015798 Copper amine oxidase, catalytic domain [PF01179] (45-217)
  IPR016182 Copper amine oxidase, N-terminal [SSF54416] (3-40)
  IPR036460 Copper amine oxidase, catalytic domain superfamily [G3DSA:2.70.98.20] (43-217)
  IPR036460 Copper amine oxidase, catalytic domain superfamily [SSF49998] (42-217)
  IPR049948 Copper amine oxidase, TPQ-binding site [PS01164] (48-61)

pLDDT: mean 92.34, std 11.1, range [43.56, 98.62]

Nearest PDB structures (foldseek):
  3hii-assembly1_A  TM=8.037E-01  e=9.126E-22  Homo sapiens
  3k5t-assembly1_A  TM=8.029E-01  e=1.915E-21  Homo sapiens
  3mph-assembly1_A  TM=7.894E-01  e=1.322E-21  Homo sapiens
  3mph-assembly1_B  TM=8.018E-01  e=3.251E-21  Homo sapiens
  3hii-assembly1_B  TM=8.028E-01  e=4.018E-21  Homo sapiens

Radius of gyration: 24.91 Å; Cα contacts (8 Å, |Δi|>4): 295; chains: 1; bounding box: 50×56×70 Å